Protein AF-0000000073244443 (afdb_homodimer)

Secondary structure (DSSP, 8-state):
---------PPPBTTEEEEEEEETTEEEEEEEEE--SSHHHHHHHHHHHHHHHHH--S-EEEEEE----SSGGGEESS---HHHHHHHHHHHHHTT-EE---EE-S-SEEEEETTEEEEE--EEEEE-HHHHHHSTT-EEEE-/------------BTTEEEEEEEETTEEEEEEEEE--SSHHHHHHHHHHHHHHHHH--S-EEEEEE----SSGGGEESS---HHHHHHHHHHHHHTT-EE---EE-S-SEEEEETTEEEEE--EEEEE-HHHHHHSTT-EEEE-

Nearest PDB structures (foldseek):
  1wdu-assembly2_B  TM=8.135E-01  e=1.595E-05  Bombyx mori
  7n8k-assembly2_B  TM=7.544E-01  e=3.351E-05  Homo sapiens
  2v0s-assembly1_A  TM=7.509E-01  e=2.143E-04  Homo sapiens
  8uw3-assembly1_A  TM=7.611E-01  e=3.106E-04  Homo sapiens
  1wdu-assembly1_A  TM=8.003E-01  e=1.070E-03  Bombyx mori

Solvent-accessible surface area (backbone atoms only — not comparable to full-atom values): 15094 Å² total; per-residue (Å²): 132,78,78,74,69,76,71,62,74,41,77,73,42,99,30,34,44,42,29,37,40,31,40,84,93,44,59,32,35,40,30,31,35,48,34,41,86,47,67,80,58,24,50,56,39,47,52,51,49,39,55,44,33,76,67,59,83,56,23,29,40,38,33,28,36,56,59,53,44,73,49,70,88,36,43,35,61,82,86,77,55,65,70,60,13,51,49,51,47,48,42,34,54,73,35,48,40,40,77,55,54,62,49,73,59,74,52,64,40,76,41,82,51,96,91,38,68,28,30,28,29,28,60,49,41,30,28,22,66,57,29,41,66,76,37,73,60,51,41,34,25,56,40,132,80,80,73,72,75,72,60,75,41,77,76,42,99,31,35,44,43,30,37,40,32,39,83,93,44,59,32,37,40,30,31,37,47,34,40,86,46,68,81,57,26,50,56,39,47,53,49,48,38,53,44,32,74,66,59,84,55,23,31,41,38,34,29,36,56,58,52,43,71,49,70,88,36,43,36,61,82,88,78,54,65,69,60,15,50,50,52,47,47,42,34,53,73,36,50,39,40,78,55,54,63,48,74,59,75,51,62,42,77,42,83,51,95,90,39,68,28,31,29,28,27,61,49,41,30,28,21,68,58,30,40,66,75,38,72,58,50,41,36,25,55,37

Radius of gyration: 18.57 Å; Cα contacts (8 Å, |Δi|>4): 599; chains: 2; bounding box: 50×58×42 Å

Foldseek 3Di:
DPPPPVPPPQDDDPFKDKDWDDDPPAIEIEMEGHADLDPVRNVVVLVSLLVVLVVGPHKYKYWYFSNAAQDCQQKDDDDDDPVRNVVVVVSCVSSQKDWLDADDDSFDDWDDDPNDIITGRGTTMIIHPNNCVVVVPDGHYDD/DPPPPPPPPQDDDPFKDKDWDDDPPAIEIEMEGHADLDPVRNVVVLVSLLVVLVVGPHKYKYWYFSNAAQDCQQKDDDDDDNVRNVSVVVSCVSSQKDWLDADDDSFDDWDDDPNDIITGRGTTMIIHPNNCVVVVPDGHYDD

Structure (mmCIF, N/CA/C/O backbone):
data_AF-0000000073244443-model_v1
#
loop_
_entity.id
_entity.type
_entity.pdbx_description
1 polymer 'Endonuclease/exonuclease/phosphatase domain-containing protein'
#
loop_
_atom_site.group_PDB
_atom_site.id
_atom_site.type_symbol
_atom_site.label_atom_id
_atom_site.label_alt_id
_atom_site.label_comp_id
_atom_site.label_asym_id
_atom_site.label_entity_id
_atom_site.label_seq_id
_atom_site.pdbx_PDB_ins_code
_atom_site.Cartn_x
_atom_site.Cartn_y
_atom_site.Cartn_z
_atom_site.occupancy
_atom_site.B_iso_or_equiv
_atom_site.auth_seq_id
_atom_site.auth_comp_id
_atom_site.auth_asym_id
_atom_site.auth_atom_id
_atom_site.pdbx_PDB_model_num
ATOM 1 N N . MET A 1 1 ? -8.945 31.016 -4.309 1 20.14 1 MET A N 1
ATOM 2 C CA . MET A 1 1 ? -8.211 30.203 -5.281 1 20.14 1 MET A CA 1
ATOM 3 C C . MET A 1 1 ? -8.391 28.719 -5 1 20.14 1 MET A C 1
ATOM 5 O O . MET A 1 1 ? -7.988 28.219 -3.945 1 20.14 1 MET A O 1
ATOM 9 N N . SER A 1 2 ? -9.492 28.141 -5.426 1 20.95 2 SER A N 1
ATOM 10 C CA . SER A 1 2 ? -10.047 26.797 -5.262 1 20.95 2 SER A CA 1
ATOM 11 C C . SER A 1 2 ? -9.086 25.734 -5.781 1 20.95 2 SER A C 1
ATOM 13 O O . SER A 1 2 ? -8.617 25.812 -6.922 1 20.95 2 SER A O 1
ATOM 15 N N . CYS A 1 3 ? -8.109 25.391 -5.008 1 25.41 3 CYS A N 1
ATOM 16 C CA . CYS A 1 3 ? -7.082 24.438 -5.438 1 25.41 3 CYS A CA 1
ATOM 17 C C . CYS A 1 3 ? -7.711 23.234 -6.109 1 25.41 3 CYS A C 1
ATOM 19 O O . CYS A 1 3 ? -8.414 22.453 -5.461 1 25.41 3 CYS A O 1
ATOM 21 N N . SER A 1 4 ? -8.125 23.438 -7.371 1 25.25 4 SER A N 1
ATOM 22 C CA . SER A 1 4 ? -8.711 22.422 -8.258 1 25.25 4 SER A CA 1
ATOM 23 C C . SER A 1 4 ? -7.824 21.188 -8.352 1 25.25 4 SER A C 1
ATOM 25 O O . SER A 1 4 ? -6.75 21.234 -8.961 1 25.25 4 SER A O 1
ATOM 27 N N . ALA A 1 5 ? -7.578 20.594 -7.277 1 29.73 5 ALA A N 1
ATOM 28 C CA . ALA A 1 5 ? -6.789 19.359 -7.309 1 29.73 5 ALA A CA 1
ATOM 29 C C . ALA A 1 5 ? -7.305 18.406 -8.383 1 29.73 5 ALA A C 1
ATOM 31 O O . ALA A 1 5 ? -8.492 18.062 -8.406 1 29.73 5 ALA A O 1
ATOM 32 N N . THR A 1 6 ? -6.891 18.703 -9.609 1 30.11 6 THR A N 1
ATOM 33 C CA . THR A 1 6 ? -7.203 17.812 -10.727 1 30.11 6 THR A CA 1
ATOM 34 C C . THR A 1 6 ? -6.969 16.359 -10.336 1 30.11 6 THR A C 1
ATOM 36 O O . THR A 1 6 ? -5.848 15.969 -10.008 1 30.11 6 THR A O 1
ATOM 39 N N . THR A 1 7 ? -7.945 15.898 -9.727 1 32.94 7 THR A N 1
ATOM 40 C CA . THR A 1 7 ? -8.008 14.484 -9.367 1 32.94 7 THR A CA 1
ATOM 41 C C . THR A 1 7 ? -7.816 13.609 -10.609 1 32.94 7 THR A C 1
ATOM 43 O O . THR A 1 7 ? -8.617 13.672 -11.547 1 32.94 7 THR A O 1
ATOM 46 N N . SER A 1 8 ? -6.664 13.586 -11.172 1 37.78 8 SER A N 1
ATOM 47 C CA . SER A 1 8 ? -6.57 12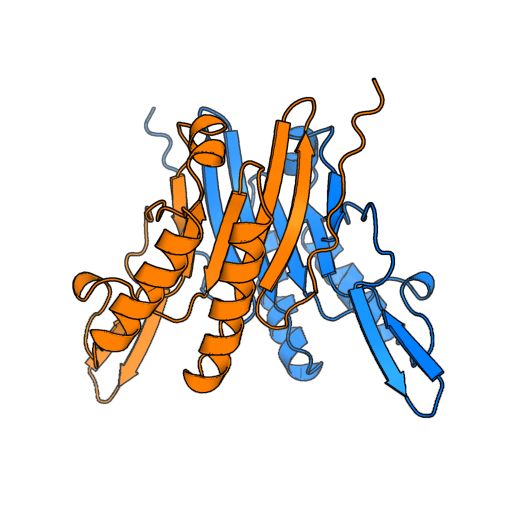.633 -12.273 1 37.78 8 SER A CA 1
ATOM 48 C C . SER A 1 8 ? -6.91 11.219 -11.812 1 37.78 8 SER A C 1
ATOM 50 O O . SER A 1 8 ? -6.609 10.844 -10.68 1 37.78 8 SER A O 1
ATOM 52 N N . GLU A 1 9 ? -8.031 10.797 -12.25 1 42.56 9 GLU A N 1
ATOM 53 C CA . GLU A 1 9 ? -8.508 9.438 -12.023 1 42.56 9 GLU A CA 1
ATOM 54 C C . GLU A 1 9 ? -7.406 8.414 -12.32 1 42.56 9 GLU A C 1
ATOM 56 O O . GLU A 1 9 ? -6.848 8.398 -13.414 1 42.56 9 GLU A O 1
ATOM 61 N N . PHE A 1 10 ? -6.664 8.102 -11.328 1 51.56 10 PHE A N 1
ATOM 62 C CA . PHE A 1 10 ? -5.773 6.992 -11.656 1 51.56 10 PHE A CA 1
ATOM 63 C C . PHE A 1 10 ? -6.535 5.672 -11.672 1 51.56 10 PHE A C 1
ATOM 65 O O . PHE A 1 10 ? -7.469 5.477 -10.891 1 51.56 10 PHE A O 1
ATOM 72 N N . ALA A 1 11 ? -6.535 5.012 -12.766 1 51.09 11 ALA A N 1
ATOM 73 C CA . ALA A 1 11 ? -7.168 3.711 -12.977 1 51.09 11 ALA A CA 1
ATOM 74 C C . ALA A 1 11 ? -6.766 2.723 -11.891 1 51.09 11 ALA A C 1
ATOM 76 O O . ALA A 1 11 ? -5.617 2.719 -11.438 1 51.09 11 ALA A O 1
ATOM 77 N N . SER A 1 12 ? -7.723 2.193 -11.211 1 60.56 12 SER A N 1
ATOM 78 C CA . SER A 1 12 ? -7.543 1.049 -10.328 1 60.56 12 SER A CA 1
ATOM 79 C C . SER A 1 12 ? -6.816 -0.091 -11.031 1 60.56 12 SER A C 1
ATOM 81 O O . SER A 1 12 ? -7 -0.301 -12.234 1 60.56 12 SER A O 1
ATOM 83 N N . HIS A 1 13 ? -5.734 -0.473 -10.625 1 82.5 13 HIS A N 1
ATOM 84 C CA . HIS A 1 13 ? -5.035 -1.657 -11.109 1 82.5 13 HIS A CA 1
ATOM 85 C C . HIS A 1 13 ? -4.918 -2.713 -10.016 1 82.5 13 HIS A C 1
ATOM 87 O O . HIS A 1 13 ? -4.707 -2.381 -8.844 1 82.5 13 HIS A O 1
ATOM 93 N N . PRO A 1 14 ? -5.059 -3.975 -10.469 1 83.25 14 PRO A N 1
ATOM 94 C CA . PRO A 1 14 ? -5.047 -5.031 -9.453 1 83.25 14 PRO A CA 1
ATOM 95 C C . PRO A 1 14 ? -3.734 -5.078 -8.664 1 83.25 14 PRO A C 1
ATOM 97 O O . PRO A 1 14 ? -3.678 -5.672 -7.586 1 83.25 14 PRO A O 1
ATOM 100 N N . GLN A 1 15 ? -2.727 -4.461 -9.172 1 90.88 15 GLN A N 1
ATOM 101 C CA . GLN A 1 15 ? -1.431 -4.598 -8.508 1 90.88 15 GLN A CA 1
ATOM 102 C C . GLN A 1 15 ? -1.006 -3.287 -7.855 1 90.88 15 GLN A C 1
ATOM 104 O O . GLN A 1 15 ? 0.114 -3.172 -7.355 1 90.88 15 GLN A O 1
ATOM 109 N N . ALA A 1 16 ? -1.872 -2.283 -7.938 1 91.25 16 ALA A N 1
ATOM 110 C CA . ALA A 1 16 ? -1.51 -1.011 -7.32 1 91.25 16 ALA A CA 1
ATOM 111 C C . ALA A 1 16 ? -2.746 -0.153 -7.066 1 91.25 16 ALA A C 1
ATOM 113 O O . ALA A 1 16 ? -3.705 -0.188 -7.844 1 91.25 16 ALA A O 1
ATOM 114 N N . ILE A 1 17 ? -2.688 0.592 -6.027 1 87.06 17 ILE A N 1
ATOM 115 C CA . ILE A 1 17 ? -3.717 1.58 -5.723 1 87.06 17 ILE A CA 1
ATOM 116 C C . ILE A 1 17 ? -3.061 2.891 -5.297 1 87.06 17 ILE A C 1
ATOM 118 O O . ILE A 1 17 ? -2.051 2.887 -4.59 1 87.06 17 ILE A O 1
ATOM 122 N N . SER A 1 18 ? -3.684 3.969 -5.707 1 89.12 18 SER A N 1
ATOM 123 C CA . SER A 1 18 ? -3.096 5.273 -5.414 1 89.12 18 SER A CA 1
ATOM 124 C C . SER A 1 18 ? -4.09 6.176 -4.691 1 89.12 18 SER A C 1
ATOM 126 O O . SER A 1 18 ? -5.289 6.137 -4.973 1 89.12 18 SER A O 1
ATOM 128 N N . PHE A 1 19 ? -3.51 6.941 -3.766 1 84.81 19 PHE A N 1
ATOM 129 C CA . PHE A 1 19 ? -4.254 7.949 -3.02 1 84.81 19 PHE A CA 1
ATOM 130 C C . PHE A 1 19 ? -3.492 9.273 -2.99 1 84.81 19 PHE A C 1
ATOM 132 O O . PHE A 1 19 ? -2.26 9.281 -2.932 1 84.81 19 PHE A O 1
ATOM 139 N N . THR A 1 20 ? -4.297 10.328 -3.025 1 85.94 20 THR A N 1
ATOM 140 C CA . THR A 1 20 ? -3.707 11.625 -2.746 1 85.94 20 THR A CA 1
ATOM 141 C C . THR A 1 20 ? -3.902 12.008 -1.28 1 85.94 20 THR A C 1
ATOM 143 O O . THR A 1 20 ? -5.008 11.891 -0.745 1 85.94 20 THR A O 1
ATOM 146 N N . VAL A 1 21 ? -2.783 12.359 -0.645 1 82.38 21 VAL A N 1
ATOM 147 C CA . VAL A 1 21 ? -2.82 12.859 0.725 1 82.38 21 VAL A CA 1
ATOM 148 C C . VAL A 1 21 ? -2.625 14.367 0.729 1 82.38 21 VAL A C 1
ATOM 150 O O . VAL A 1 21 ? -1.687 14.883 0.116 1 82.38 21 VAL A O 1
ATOM 153 N N . VAL A 1 22 ? -3.535 14.992 1.361 1 81.81 22 VAL A N 1
ATOM 154 C CA . VAL A 1 22 ? -3.461 16.453 1.442 1 81.81 22 VAL A CA 1
ATOM 155 C C . VAL A 1 22 ? -3.352 16.875 2.904 1 81.81 22 VAL A C 1
ATOM 157 O O . VAL A 1 22 ? -4.141 16.453 3.746 1 81.81 22 VAL A O 1
ATOM 160 N N . GLU A 1 23 ? -2.283 17.609 3.203 1 76.31 23 GLU A N 1
ATOM 161 C CA . GLU A 1 23 ? -2.064 18.203 4.523 1 76.31 23 GLU A CA 1
ATOM 162 C C . GLU A 1 23 ? -1.677 19.672 4.418 1 76.31 23 GLU A C 1
ATOM 164 O O . GLU A 1 23 ? -0.516 20 4.156 1 76.31 23 GLU A O 1
ATOM 169 N N . GLY A 1 24 ? -2.635 20.547 4.824 1 79.38 24 GLY A N 1
ATOM 170 C CA . GLY A 1 24 ? -2.348 21.969 4.648 1 79.38 24 GLY A CA 1
ATOM 171 C C . GLY A 1 24 ? -1.939 22.312 3.232 1 79.38 24 GLY A C 1
ATOM 172 O O . GLY A 1 24 ? -2.691 22.078 2.285 1 79.38 24 GLY A O 1
ATOM 173 N N . ASN A 1 25 ? -0.668 22.766 3.135 1 82.75 25 ASN A N 1
ATOM 174 C CA . ASN A 1 25 ? -0.184 23.172 1.816 1 82.75 25 ASN A CA 1
ATOM 175 C C . ASN A 1 25 ? 0.641 22.062 1.164 1 82.75 25 ASN A C 1
ATOM 177 O O . ASN A 1 25 ? 1.185 22.25 0.075 1 82.75 25 ASN A O 1
ATOM 181 N N . LYS A 1 26 ? 0.711 20.922 1.854 1 82.06 26 LYS A N 1
ATOM 182 C CA . LYS A 1 26 ? 1.434 19.766 1.308 1 82.06 26 LYS A CA 1
ATOM 183 C C . LYS A 1 26 ? 0.469 18.734 0.747 1 82.06 26 LYS A C 1
ATOM 185 O O . LYS A 1 26 ? -0.583 18.469 1.334 1 82.06 26 LYS A O 1
ATOM 190 N N . SER A 1 27 ? 0.771 18.328 -0.48 1 87.88 27 SER A N 1
ATOM 191 C CA . SER A 1 27 ? 0.021 17.25 -1.11 1 87.88 27 SER A CA 1
ATOM 192 C C . SER A 1 27 ? 0.951 16.266 -1.823 1 87.88 27 SER A C 1
ATOM 194 O O . SER A 1 27 ? 1.935 16.688 -2.441 1 87.88 27 SER A O 1
ATOM 196 N N . TRP A 1 28 ? 0.62 15.016 -1.615 1 89.25 28 TRP A N 1
ATOM 197 C CA . TRP A 1 28 ? 1.409 14.008 -2.309 1 89.25 28 TRP A CA 1
ATOM 198 C C . TRP A 1 28 ? 0.554 12.789 -2.654 1 89.25 28 TRP A C 1
ATOM 200 O O . TRP A 1 28 ? -0.547 12.625 -2.123 1 89.25 28 T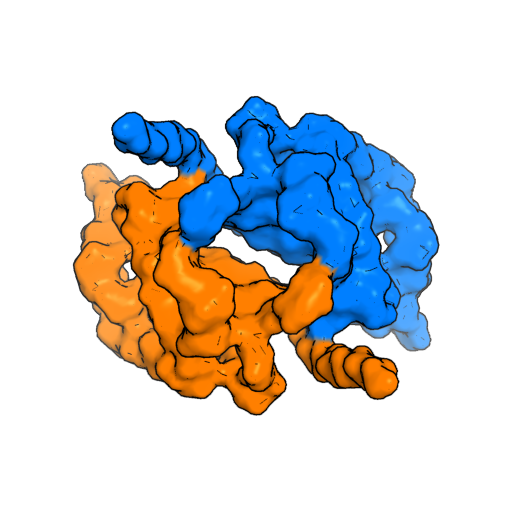RP A O 1
ATOM 210 N N . VAL A 1 29 ? 1.062 12.039 -3.584 1 90.62 29 VAL A N 1
ATOM 211 C CA . VAL A 1 29 ? 0.425 10.789 -3.979 1 90.62 29 VAL A CA 1
ATOM 212 C C . VAL A 1 29 ? 1.121 9.617 -3.291 1 90.62 29 VAL A C 1
ATOM 214 O O . VAL A 1 29 ? 2.352 9.57 -3.217 1 90.62 29 VAL A O 1
ATOM 217 N N . CYS A 1 30 ? 0.342 8.758 -2.723 1 90.38 30 CYS A N 1
ATOM 218 C CA . CYS A 1 30 ? 0.82 7.484 -2.189 1 90.38 30 CYS A CA 1
ATOM 219 C C . CYS A 1 30 ? 0.266 6.312 -2.99 1 90.38 30 CYS A C 1
ATOM 221 O O . CYS A 1 30 ? -0.946 6.211 -3.189 1 90.38 30 CYS A O 1
ATOM 223 N N . THR A 1 31 ? 1.154 5.527 -3.484 1 91.81 31 THR A N 1
ATOM 224 C CA . THR A 1 31 ? 0.744 4.328 -4.203 1 91.81 31 THR A CA 1
ATOM 225 C C . THR A 1 31 ? 1.188 3.072 -3.455 1 91.81 31 THR A C 1
ATOM 227 O O . THR A 1 31 ? 2.361 2.939 -3.096 1 91.81 31 THR A O 1
ATOM 230 N N . ALA A 1 32 ? 0.259 2.25 -3.133 1 90.5 32 ALA A N 1
ATOM 231 C CA . ALA A 1 32 ? 0.555 0.921 -2.602 1 90.5 32 ALA A CA 1
ATOM 232 C C . ALA A 1 32 ? 0.651 -0.109 -3.723 1 90.5 32 ALA A C 1
ATOM 234 O O . ALA A 1 32 ? -0.27 -0.242 -4.531 1 90.5 32 ALA A O 1
ATOM 235 N N . VAL A 1 33 ? 1.778 -0.829 -3.719 1 92.56 33 VAL A N 1
ATOM 236 C CA . VAL A 1 33 ? 2.01 -1.813 -4.77 1 92.56 33 VAL A CA 1
ATOM 237 C C . VAL A 1 33 ? 1.999 -3.219 -4.176 1 92.56 33 VAL A C 1
ATOM 239 O O . VAL A 1 33 ? 2.537 -3.443 -3.088 1 92.56 33 VAL A O 1
ATOM 242 N N . TYR A 1 34 ? 1.423 -4.098 -4.887 1 90.94 34 TYR A N 1
ATOM 243 C CA . TYR A 1 34 ? 1.478 -5.535 -4.648 1 90.94 34 TYR A CA 1
ATOM 244 C C . TYR A 1 34 ? 1.653 -6.297 -5.953 1 90.94 34 TYR A C 1
ATOM 246 O O . TYR A 1 34 ? 0.69 -6.852 -6.492 1 90.94 34 TYR A O 1
ATOM 254 N N . ALA A 1 35 ? 2.869 -6.297 -6.34 1 94.06 35 ALA A N 1
ATOM 255 C CA . ALA A 1 35 ? 3.16 -6.875 -7.652 1 94.06 35 ALA A CA 1
ATOM 256 C C . ALA A 1 35 ? 2.961 -8.391 -7.641 1 94.06 35 ALA A C 1
ATOM 258 O O . ALA A 1 35 ? 3.25 -9.047 -6.641 1 94.06 35 ALA A O 1
ATOM 259 N N . SER A 1 36 ? 2.555 -8.906 -8.805 1 92.94 36 SER A N 1
ATOM 260 C CA . SER A 1 36 ? 2.299 -10.336 -8.938 1 92.94 36 SER A CA 1
ATOM 261 C C . SER A 1 36 ? 3.586 -11.141 -8.789 1 92.94 36 SER A C 1
ATOM 263 O O . SER A 1 36 ? 4.633 -10.75 -9.305 1 92.94 36 SER A O 1
ATOM 265 N N . PRO A 1 37 ? 3.449 -12.289 -8.078 1 90.19 37 PRO A N 1
ATOM 266 C CA . PRO A 1 37 ? 4.609 -13.188 -8.078 1 90.19 37 PRO A CA 1
ATOM 267 C C . PRO A 1 37 ? 4.867 -13.812 -9.453 1 90.19 37 PRO A C 1
ATOM 269 O O . PRO A 1 37 ? 5.949 -14.359 -9.688 1 90.19 37 PRO A O 1
ATOM 272 N N . ARG A 1 38 ? 3.842 -13.766 -10.273 1 93.88 38 ARG A N 1
ATOM 273 C CA . ARG A 1 38 ? 3.996 -14.258 -11.641 1 93.88 38 ARG A CA 1
ATOM 274 C C . ARG A 1 38 ? 4.59 -13.18 -12.539 1 93.88 38 ARG A C 1
ATOM 276 O O . ARG A 1 38 ? 4 -12.109 -12.711 1 93.88 38 ARG A O 1
ATOM 283 N N . VAL A 1 39 ? 5.691 -13.523 -13.164 1 93 39 VAL A N 1
ATOM 284 C CA . VAL A 1 39 ? 6.469 -12.555 -13.93 1 93 39 VAL A CA 1
ATOM 285 C C . VAL A 1 39 ? 5.621 -12 -15.07 1 93 39 VAL A C 1
ATOM 287 O O . VAL A 1 39 ? 5.656 -10.797 -15.344 1 93 39 VAL A O 1
ATOM 290 N N . ASP A 1 40 ? 4.844 -12.836 -15.734 1 93.12 40 ASP A N 1
ATOM 291 C CA . ASP A 1 40 ? 4.039 -12.406 -16.875 1 93.12 40 ASP A CA 1
ATOM 292 C C . ASP A 1 40 ? 2.967 -11.406 -16.438 1 93.12 40 ASP A C 1
ATOM 294 O O . ASP A 1 40 ? 2.691 -10.438 -17.156 1 93.12 40 ASP A O 1
ATOM 298 N N . LEU A 1 41 ? 2.41 -11.555 -15.281 1 93.62 41 LEU A N 1
ATOM 299 C CA . LEU A 1 41 ? 1.394 -10.648 -14.758 1 93.62 41 LEU A CA 1
ATOM 300 C C . LEU A 1 41 ? 2.033 -9.391 -14.18 1 93.62 41 LEU A C 1
ATOM 302 O O . LEU A 1 41 ? 1.462 -8.305 -14.266 1 93.62 41 LEU A O 1
ATOM 306 N N . ARG A 1 42 ? 3.203 -9.609 -13.641 1 95.5 42 ARG A N 1
ATOM 307 C CA . ARG A 1 42 ? 3.902 -8.492 -13.016 1 95.5 42 ARG A CA 1
ATOM 308 C C . ARG A 1 42 ? 4.195 -7.391 -14.031 1 95.5 42 ARG A C 1
ATOM 310 O O . ARG A 1 42 ? 4.172 -6.207 -13.695 1 95.5 42 ARG A O 1
ATOM 317 N N . GLN A 1 43 ? 4.391 -7.754 -15.242 1 95.56 43 GLN A N 1
ATOM 318 C CA . GLN A 1 43 ? 4.672 -6.801 -16.312 1 95.56 43 GLN A CA 1
ATOM 319 C C . GLN A 1 43 ? 3.5 -5.852 -16.516 1 95.56 43 GLN A C 1
ATOM 321 O O . GLN A 1 43 ? 3.695 -4.68 -16.844 1 95.56 43 GLN A O 1
ATOM 326 N N . GLN A 1 44 ? 2.357 -6.332 -16.281 1 94.5 44 GLN A N 1
ATOM 327 C CA . GLN A 1 44 ? 1.19 -5.461 -16.359 1 94.5 44 GLN A CA 1
ATOM 328 C C . GLN A 1 44 ? 1.22 -4.402 -15.25 1 94.5 44 GLN A C 1
ATOM 330 O O . GLN A 1 44 ? 0.812 -3.26 -15.477 1 94.5 44 GLN A O 1
ATOM 335 N N . GLY A 1 45 ? 1.697 -4.824 -14.133 1 94.88 45 GLY A N 1
ATOM 336 C CA . GLY A 1 45 ? 1.878 -3.867 -13.055 1 94.88 45 GLY A CA 1
ATOM 337 C C . GLY A 1 45 ? 2.912 -2.803 -13.367 1 94.88 45 GLY A C 1
ATOM 338 O O . GLY A 1 45 ? 2.711 -1.624 -13.07 1 94.88 45 GLY A O 1
ATOM 339 N N . TRP A 1 46 ? 3.975 -3.24 -13.969 1 96.69 46 TRP A N 1
ATOM 340 C CA . TRP A 1 46 ? 5.02 -2.307 -14.375 1 96.69 46 TRP A CA 1
ATOM 341 C C . TRP A 1 46 ? 4.48 -1.292 -15.383 1 96.69 46 TRP A C 1
ATOM 343 O O . TRP A 1 46 ? 4.711 -0.088 -15.242 1 96.69 46 TRP A O 1
ATOM 353 N N . ALA A 1 47 ? 3.744 -1.793 -16.312 1 95.94 47 ALA A N 1
ATOM 354 C CA . ALA A 1 47 ? 3.16 -0.904 -17.312 1 95.94 47 ALA A CA 1
ATOM 355 C C . ALA A 1 47 ? 2.242 0.126 -16.656 1 95.94 47 ALA A C 1
ATOM 357 O O . ALA A 1 47 ? 2.258 1.303 -17.031 1 95.94 47 ALA A O 1
ATOM 358 N N . HIS A 1 48 ? 1.48 -0.313 -15.719 1 93.69 48 HIS A N 1
ATOM 359 C CA . HIS A 1 48 ? 0.588 0.585 -15 1 93.69 48 HIS A CA 1
ATOM 360 C C . HIS A 1 48 ? 1.375 1.64 -14.227 1 93.69 48 HIS A C 1
ATOM 362 O O . HIS A 1 48 ? 1.019 2.82 -14.242 1 93.69 48 HIS A O 1
ATOM 368 N N . LEU A 1 49 ? 2.383 1.222 -13.562 1 95.06 49 LEU A N 1
ATOM 369 C CA . LEU A 1 49 ? 3.219 2.154 -12.812 1 95.06 49 LEU A CA 1
ATOM 370 C C . LEU A 1 49 ? 3.83 3.201 -13.742 1 95.06 49 LEU A C 1
ATOM 372 O O . LEU A 1 49 ? 3.869 4.387 -13.406 1 95.06 49 LEU A O 1
ATOM 376 N N . GLN A 1 50 ? 4.281 2.768 -14.859 1 96.38 50 GLN A N 1
ATOM 377 C CA . GLN A 1 50 ? 4.855 3.695 -15.836 1 96.38 50 GLN A CA 1
ATOM 378 C C . GLN A 1 50 ? 3.811 4.695 -16.312 1 96.38 50 GLN A C 1
ATOM 380 O O . GLN A 1 50 ? 4.109 5.883 -16.484 1 96.38 50 GLN A O 1
ATOM 385 N N . GLU A 1 51 ? 2.676 4.199 -16.547 1 93.81 51 GLU A N 1
ATOM 386 C CA . GLU A 1 51 ? 1.59 5.102 -16.922 1 93.81 51 GLU A CA 1
ATOM 387 C C . GLU A 1 51 ? 1.33 6.141 -15.844 1 93.81 51 GLU A C 1
ATOM 389 O O . GLU A 1 51 ? 1.179 7.328 -16.141 1 93.81 51 GLU A O 1
ATOM 394 N N . LEU A 1 52 ? 1.29 5.699 -14.617 1 91.81 52 LEU A N 1
ATOM 395 C CA . LEU A 1 52 ? 1.117 6.605 -13.492 1 91.81 52 LEU A CA 1
ATOM 396 C C . LEU A 1 52 ? 2.246 7.629 -13.438 1 91.81 52 LEU A C 1
ATOM 398 O O . LEU A 1 52 ? 2.004 8.812 -13.211 1 91.81 52 LEU A O 1
ATOM 402 N N . GLY A 1 53 ? 3.424 7.098 -13.562 1 93.75 53 GLY A N 1
ATOM 403 C CA . GLY A 1 53 ? 4.586 7.973 -13.547 1 93.75 53 GLY A CA 1
ATOM 404 C C . GLY A 1 53 ? 4.5 9.102 -14.555 1 93.75 53 GLY A C 1
ATOM 405 O O . GLY A 1 53 ? 5.023 10.188 -14.32 1 93.75 53 GLY A O 1
ATOM 406 N N . GLY A 1 54 ? 3.906 8.844 -15.68 1 92.31 54 GLY A N 1
ATOM 407 C CA . GLY A 1 54 ? 3.713 9.875 -16.688 1 92.31 54 GLY A CA 1
ATOM 408 C C . GLY A 1 54 ? 2.646 10.883 -16.312 1 92.31 54 GLY A C 1
ATOM 409 O O . GLY A 1 54 ? 2.611 11.992 -16.859 1 92.31 54 GLY A O 1
ATOM 410 N N . ARG A 1 55 ? 1.826 10.586 -15.328 1 89.56 55 ARG A N 1
ATOM 411 C CA . ARG A 1 55 ? 0.681 11.422 -14.984 1 89.56 55 ARG A CA 1
ATOM 412 C C . ARG A 1 55 ? 0.907 12.133 -13.656 1 89.56 55 ARG A C 1
ATOM 414 O O . ARG A 1 55 ? 0.4 13.234 -13.438 1 89.56 55 ARG A O 1
ATOM 421 N N . VAL A 1 56 ? 1.611 11.477 -12.766 1 90.56 56 VAL A N 1
ATOM 422 C CA . VAL A 1 56 ? 1.828 12.023 -11.43 1 90.56 56 VAL A CA 1
ATOM 423 C C . VAL A 1 56 ? 2.891 13.125 -11.484 1 90.56 56 VAL A C 1
ATOM 425 O O . VAL A 1 56 ? 4.051 12.852 -11.805 1 90.56 56 VAL A O 1
ATOM 428 N N . THR A 1 57 ? 2.467 14.297 -11.195 1 89.94 57 THR A N 1
ATOM 429 C CA . THR A 1 57 ? 3.375 15.438 -11.18 1 89.94 57 THR A CA 1
ATOM 430 C C . THR A 1 57 ? 3.625 15.914 -9.75 1 89.94 57 THR A C 1
ATOM 432 O O . THR A 1 57 ? 4.445 16.812 -9.523 1 89.94 57 THR A O 1
ATOM 435 N N . MET A 1 58 ? 3.027 15.367 -8.82 1 92.44 58 MET A N 1
ATOM 436 C CA . MET A 1 58 ? 3.113 15.688 -7.398 1 92.44 58 MET A CA 1
ATOM 437 C C . MET A 1 58 ? 4.172 14.844 -6.707 1 92.44 58 MET A C 1
ATOM 439 O O . MET A 1 58 ? 4.652 13.859 -7.273 1 92.44 58 MET A O 1
ATOM 443 N N . PRO A 1 59 ? 4.641 15.328 -5.512 1 94.12 59 PRO A N 1
ATOM 444 C CA . PRO A 1 59 ? 5.414 14.383 -4.695 1 94.12 59 PRO A CA 1
ATOM 445 C C . PRO A 1 59 ? 4.766 13.008 -4.617 1 94.12 59 PRO A C 1
ATOM 447 O O . PRO A 1 59 ? 3.555 12.898 -4.414 1 94.12 59 PRO A O 1
ATOM 450 N N . TRP A 1 60 ? 5.551 11.969 -4.867 1 94.19 60 TRP A N 1
ATOM 451 C CA . TRP A 1 60 ? 5.008 10.633 -5.066 1 94.19 60 TRP A CA 1
ATOM 452 C C . TRP A 1 60 ? 5.801 9.602 -4.273 1 94.19 60 TRP A C 1
ATOM 454 O O . TRP A 1 60 ? 7.02 9.484 -4.438 1 94.19 60 TRP A O 1
ATOM 464 N N . LEU A 1 61 ? 5.098 8.977 -3.371 1 93.12 61 LEU A N 1
ATOM 465 C CA . LEU A 1 61 ? 5.629 7.844 -2.621 1 93.12 61 LEU A CA 1
ATOM 466 C C . LEU A 1 61 ? 4.977 6.543 -3.068 1 93.12 61 LEU A C 1
ATOM 468 O O . LEU A 1 61 ? 3.75 6.449 -3.133 1 93.12 61 LEU A O 1
ATOM 472 N N . VAL A 1 62 ? 5.781 5.559 -3.436 1 93.94 62 VAL A N 1
ATOM 473 C CA . VAL A 1 62 ? 5.305 4.223 -3.789 1 93.94 62 VAL A CA 1
ATOM 474 C C . VAL A 1 62 ? 5.898 3.193 -2.832 1 93.94 62 VAL A C 1
ATOM 476 O O . VAL A 1 62 ? 7.113 3.174 -2.605 1 93.94 62 VAL A O 1
ATOM 479 N N . LEU A 1 63 ? 5.062 2.453 -2.246 1 91.5 63 LEU A N 1
ATOM 480 C CA . LEU A 1 63 ? 5.57 1.444 -1.32 1 91.5 63 LEU A CA 1
ATOM 481 C C . LEU A 1 63 ? 4.789 0.141 -1.457 1 91.5 63 LEU A C 1
ATOM 483 O O . LEU A 1 63 ? 3.623 0.149 -1.854 1 91.5 63 LEU A O 1
ATOM 487 N N . GLY A 1 64 ? 5.496 -0.944 -1.137 1 91.19 64 GLY A N 1
ATOM 488 C CA . GLY A 1 64 ? 4.816 -2.229 -1.147 1 91.19 64 GLY A CA 1
ATOM 489 C C . GLY A 1 64 ? 5.711 -3.375 -1.578 1 91.19 64 GLY A C 1
ATOM 490 O O . GLY A 1 64 ? 6.934 -3.297 -1.449 1 91.19 64 GLY A O 1
ATOM 491 N N . ASP A 1 65 ? 5.09 -4.492 -1.949 1 90.62 65 ASP A N 1
ATOM 492 C CA . ASP A 1 65 ? 5.762 -5.691 -2.445 1 90.62 65 ASP A CA 1
ATOM 493 C C . ASP A 1 65 ? 5.91 -5.645 -3.965 1 90.62 65 ASP A C 1
ATOM 495 O O . ASP A 1 65 ? 4.938 -5.84 -4.695 1 90.62 65 ASP A O 1
ATOM 499 N N . PHE A 1 66 ? 7.129 -5.375 -4.398 1 94.5 66 PHE A N 1
ATOM 500 C CA . PHE A 1 66 ? 7.367 -5.277 -5.832 1 94.5 66 PHE A CA 1
ATOM 501 C C . PHE A 1 66 ? 7.652 -6.652 -6.43 1 94.5 66 PHE A C 1
ATOM 503 O O . PHE A 1 66 ? 7.609 -6.824 -7.648 1 94.5 66 PHE A O 1
ATOM 510 N N . ASN A 1 67 ? 7.98 -7.605 -5.672 1 94.19 67 ASN A N 1
ATOM 511 C CA . ASN A 1 67 ? 8.25 -8.984 -6.055 1 94.19 67 ASN A CA 1
ATOM 512 C C . ASN A 1 67 ? 9.391 -9.078 -7.066 1 94.19 67 ASN A C 1
ATOM 514 O O . ASN A 1 67 ? 9.344 -9.906 -7.98 1 94.19 67 ASN A O 1
ATOM 518 N N . GLU A 1 68 ? 10.273 -8.172 -6.977 1 95.94 68 GLU A N 1
ATOM 519 C CA . GLU A 1 68 ? 11.453 -8.141 -7.832 1 95.94 68 GLU A CA 1
ATOM 520 C C . GLU A 1 68 ? 12.633 -7.477 -7.125 1 95.94 68 GLU A C 1
ATOM 522 O O . GLU A 1 68 ? 12.445 -6.512 -6.379 1 95.94 68 GLU A O 1
ATOM 527 N N . VAL A 1 69 ? 13.812 -7.969 -7.344 1 95.31 69 VAL A N 1
ATOM 528 C CA . VAL A 1 69 ? 15.023 -7.359 -6.805 1 95.31 69 VAL A CA 1
ATOM 529 C C . VAL A 1 69 ? 15.648 -6.438 -7.848 1 95.31 69 VAL A C 1
ATOM 531 O O . VAL A 1 69 ? 15.391 -6.578 -9.047 1 95.31 69 VAL A O 1
ATOM 534 N N . MET A 1 70 ? 16.438 -5.52 -7.371 1 94.25 70 MET A N 1
ATOM 535 C CA . MET A 1 70 ? 17.109 -4.574 -8.258 1 94.25 70 MET A CA 1
ATOM 536 C C . MET A 1 70 ? 18.562 -4.961 -8.453 1 94.25 70 MET A C 1
ATOM 538 O O . MET A 1 70 ? 19.156 -4.68 -9.5 1 94.25 70 MET A O 1
ATOM 542 N N . LEU A 1 71 ? 19.156 -5.516 -7.441 1 93.94 71 LEU A N 1
ATOM 543 C CA . LEU A 1 71 ? 20.578 -5.852 -7.434 1 93.94 71 LEU A CA 1
ATOM 544 C C . LEU A 1 71 ? 20.781 -7.277 -6.934 1 93.94 71 LEU A C 1
ATOM 546 O O . LEU A 1 71 ? 19.969 -7.809 -6.188 1 93.94 71 LEU A O 1
ATOM 550 N N . SER A 1 72 ? 21.875 -7.859 -7.352 1 94 72 SER A N 1
ATOM 551 C CA . SER A 1 72 ? 22.203 -9.211 -6.906 1 94 72 SER A CA 1
ATOM 552 C C . SER A 1 72 ? 22.406 -9.258 -5.398 1 94 72 SER A C 1
ATOM 554 O O . SER A 1 72 ? 22.172 -10.281 -4.762 1 94 72 SER A O 1
ATOM 556 N N . THR A 1 73 ? 22.891 -8.133 -4.777 1 92.25 73 THR A N 1
ATOM 557 C CA . THR A 1 73 ? 23.141 -8.062 -3.342 1 92.25 73 THR A CA 1
ATOM 558 C C . THR A 1 73 ? 21.844 -8.164 -2.553 1 92.25 73 THR A C 1
ATOM 560 O O . THR A 1 73 ? 21.859 -8.375 -1.339 1 92.25 73 THR A O 1
ATOM 563 N N . GLU A 1 74 ? 20.703 -8.062 -3.268 1 92.44 74 GLU A N 1
ATOM 564 C CA . GLU A 1 74 ? 19.406 -8.172 -2.625 1 92.44 74 GLU A CA 1
ATOM 565 C C . GLU A 1 74 ? 18.906 -9.617 -2.627 1 92.44 74 GLU A C 1
ATOM 567 O O . GLU A 1 74 ? 17.75 -9.883 -2.291 1 92.44 74 GLU A O 1
ATOM 572 N N . CYS A 1 75 ? 19.766 -10.469 -3.074 1 91.75 75 CYS A N 1
ATOM 573 C CA . CYS A 1 75 ? 19.469 -11.891 -3.139 1 91.75 75 CYS A CA 1
ATOM 574 C C . CYS A 1 75 ? 20.484 -12.695 -2.35 1 91.75 75 CYS A C 1
ATOM 576 O O . CYS A 1 75 ? 21.688 -12.406 -2.398 1 91.75 75 CYS A O 1
ATOM 578 N N . ARG A 1 76 ? 19.891 -13.477 -1.493 1 89.25 76 ARG A N 1
ATOM 579 C CA . ARG A 1 76 ? 20.719 -14.516 -0.902 1 89.25 76 ARG A CA 1
ATOM 580 C C . ARG A 1 76 ? 20.266 -15.898 -1.327 1 89.25 76 ARG A C 1
ATOM 582 O O . ARG A 1 76 ? 19.141 -16.312 -1.012 1 89.25 76 ARG A O 1
ATOM 589 N N . GLY A 1 77 ? 21.094 -16.484 -1.967 1 83.31 77 GLY A N 1
ATOM 590 C CA . GLY A 1 77 ? 20.688 -17.781 -2.5 1 83.31 77 GLY A CA 1
ATOM 591 C C . GLY A 1 77 ? 19.656 -17.672 -3.613 1 83.31 77 GLY A C 1
ATOM 592 O O . GLY A 1 77 ? 19.141 -16.578 -3.879 1 83.31 77 GLY A O 1
ATOM 593 N N . GLY A 1 78 ? 19.516 -18.609 -4.48 1 80.81 78 GLY A N 1
ATOM 594 C CA . GLY A 1 78 ? 18.531 -18.656 -5.555 1 80.81 78 GLY A CA 1
ATOM 595 C C . GLY A 1 78 ? 19.016 -18.016 -6.84 1 80.81 78 GLY A C 1
ATOM 596 O O . GLY A 1 78 ? 20.203 -17.672 -6.957 1 80.81 78 GLY A O 1
ATOM 597 N N . ARG A 1 79 ? 18.062 -17.859 -7.668 1 85.56 79 ARG A N 1
ATOM 598 C CA . ARG A 1 79 ? 18.422 -17.344 -8.984 1 85.56 79 ARG A CA 1
ATOM 599 C C . ARG A 1 79 ? 18.234 -15.828 -9.047 1 85.56 79 ARG A C 1
ATOM 601 O O . ARG A 1 79 ? 17.281 -15.289 -8.492 1 85.56 79 ARG A O 1
ATOM 608 N N . PHE A 1 80 ? 19.219 -15.125 -9.539 1 93.06 80 PHE A N 1
ATOM 609 C CA . PHE A 1 80 ? 19.156 -13.711 -9.883 1 93.06 80 PHE A CA 1
ATOM 610 C C . PHE A 1 80 ? 19.062 -13.523 -11.391 1 93.06 80 PHE A C 1
ATOM 612 O O . PHE A 1 80 ? 19.906 -14.047 -12.133 1 93.06 80 PHE A O 1
ATOM 619 N N . SER A 1 81 ? 18.078 -12.852 -11.82 1 95.75 81 SER A N 1
ATOM 620 C CA . SER A 1 81 ? 17.906 -12.547 -13.242 1 95.75 81 SER A CA 1
ATOM 621 C C . SER A 1 81 ? 18.266 -11.094 -13.539 1 95.75 81 SER A C 1
ATOM 623 O O . SER A 1 81 ? 17.516 -10.18 -13.18 1 95.75 81 SER A O 1
ATOM 625 N N . MET A 1 82 ? 19.312 -10.945 -14.242 1 95.75 82 MET A N 1
ATOM 626 C CA . MET A 1 82 ? 19.734 -9.602 -14.625 1 95.75 82 MET A CA 1
ATOM 627 C C . MET A 1 82 ? 18.703 -8.938 -15.508 1 95.75 82 MET A C 1
ATOM 629 O O . MET A 1 82 ? 18.453 -7.734 -15.391 1 95.75 82 MET A O 1
ATOM 633 N N . ALA A 1 83 ? 18.141 -9.711 -16.359 1 96.5 83 ALA A N 1
ATOM 634 C CA . ALA A 1 83 ? 17.141 -9.18 -17.281 1 96.5 83 ALA A CA 1
ATOM 635 C C . ALA A 1 83 ? 15.938 -8.617 -16.516 1 96.5 83 ALA A C 1
ATOM 637 O O . ALA A 1 83 ? 15.477 -7.508 -16.812 1 96.5 83 ALA A O 1
ATOM 638 N N . ARG A 1 84 ? 15.484 -9.305 -15.562 1 96.25 84 ARG A N 1
ATOM 639 C CA . ARG A 1 84 ? 14.336 -8.867 -14.789 1 96.25 84 ARG A CA 1
ATOM 640 C C . ARG A 1 84 ? 14.688 -7.668 -13.914 1 96.25 84 ARG A C 1
ATOM 642 O O . ARG A 1 84 ? 13.914 -6.707 -13.836 1 96.25 84 ARG A O 1
ATOM 649 N N . ALA A 1 85 ? 15.844 -7.738 -13.312 1 96.94 85 ALA A N 1
ATOM 650 C CA . ALA A 1 85 ? 16.312 -6.633 -12.477 1 96.94 85 ALA A CA 1
ATOM 651 C C . ALA A 1 85 ? 16.453 -5.355 -13.297 1 96.94 85 ALA A C 1
ATOM 653 O O . ALA A 1 85 ? 16.047 -4.277 -12.859 1 96.94 85 ALA A O 1
ATOM 654 N N . SER A 1 86 ? 17 -5.496 -14.477 1 97.38 86 SER A N 1
ATOM 655 C CA . SER A 1 86 ? 17.188 -4.348 -15.352 1 97.38 86 SER A CA 1
ATOM 656 C C . SER A 1 86 ? 15.859 -3.746 -15.773 1 97.38 86 SER A C 1
ATOM 658 O O . SER A 1 86 ? 15.711 -2.523 -15.828 1 97.38 86 SER A O 1
ATOM 660 N N . GLN A 1 87 ? 14.953 -4.551 -16.031 1 97.25 87 GLN A N 1
ATOM 661 C CA . GLN A 1 87 ? 13.625 -4.074 -16.406 1 97.25 87 GLN A CA 1
ATOM 662 C C . GLN A 1 87 ? 12.969 -3.326 -15.25 1 97.25 87 GLN A C 1
ATOM 664 O O . GLN A 1 87 ? 12.375 -2.266 -15.445 1 97.25 87 GLN A O 1
ATOM 669 N N . PHE A 1 88 ? 13.055 -3.906 -14.125 1 97.69 88 PHE A N 1
ATOM 670 C CA . PHE A 1 88 ? 12.508 -3.266 -12.938 1 97.69 88 PHE A CA 1
ATOM 671 C C . PHE A 1 88 ? 13.133 -1.895 -12.719 1 97.69 88 PHE A C 1
ATOM 673 O O . PHE A 1 88 ? 12.43 -0.909 -12.5 1 97.69 88 PHE A O 1
ATOM 680 N N . LEU A 1 89 ? 14.375 -1.812 -12.852 1 97.5 89 LEU A N 1
ATOM 681 C CA . LEU A 1 89 ? 15.094 -0.552 -12.711 1 97.5 89 LEU A CA 1
ATOM 682 C C . LEU A 1 89 ? 14.648 0.453 -13.766 1 97.5 89 LEU A C 1
ATOM 684 O O . LEU A 1 89 ? 14.508 1.644 -13.477 1 97.5 89 LEU A O 1
ATOM 688 N N . GLU A 1 90 ? 14.492 -0.066 -14.922 1 97.75 90 GLU A N 1
ATOM 689 C CA . GLU A 1 90 ? 14.031 0.8 -16 1 97.75 90 GLU A CA 1
ATOM 690 C C . GLU A 1 90 ? 12.656 1.388 -15.703 1 97.75 90 GLU A C 1
ATOM 692 O O . GLU A 1 90 ? 12.406 2.562 -15.969 1 97.75 90 GLU A O 1
ATOM 697 N N . VAL A 1 91 ? 11.797 0.596 -15.164 1 97.81 91 VAL A N 1
ATOM 698 C CA . VAL A 1 91 ? 10.461 1.052 -14.789 1 97.81 91 VAL A CA 1
ATOM 699 C C . VAL A 1 91 ? 10.57 2.178 -13.766 1 97.81 91 VAL A C 1
ATOM 701 O O . VAL A 1 91 ? 9.93 3.223 -13.914 1 97.81 91 VAL A O 1
ATOM 704 N N . LEU A 1 92 ? 11.375 1.989 -12.734 1 97.88 92 LEU A N 1
ATOM 705 C CA . LEU A 1 92 ? 11.539 3 -11.695 1 97.88 92 LEU A CA 1
ATOM 706 C C . LEU A 1 92 ? 12.133 4.277 -12.273 1 97.88 92 LEU A C 1
ATOM 708 O O . LEU A 1 92 ? 11.695 5.383 -11.938 1 97.88 92 LEU A O 1
ATOM 712 N N . ASN A 1 93 ? 13.078 4.102 -13.141 1 97.56 93 ASN A N 1
ATOM 713 C CA . ASN A 1 93 ? 13.711 5.254 -13.773 1 97.56 93 ASN A CA 1
ATOM 714 C C . ASN A 1 93 ? 12.711 6.031 -14.633 1 97.56 93 ASN A C 1
ATOM 716 O O . ASN A 1 93 ? 12.672 7.266 -14.586 1 97.56 93 ASN A O 1
ATOM 720 N N . ASP A 1 94 ? 11.969 5.309 -15.398 1 97.38 94 ASP A N 1
ATOM 721 C CA . ASP A 1 94 ? 10.953 5.934 -16.25 1 97.38 94 ASP A CA 1
ATOM 722 C C . ASP A 1 94 ? 9.969 6.75 -15.406 1 97.38 94 ASP A C 1
ATOM 724 O O . ASP A 1 94 ? 9.438 7.758 -15.875 1 97.38 94 ASP A O 1
ATOM 728 N N . CYS A 1 95 ? 9.758 6.332 -14.203 1 97.12 95 CYS A N 1
ATOM 729 C CA . CYS A 1 95 ? 8.82 6.992 -13.297 1 97.12 95 CYS A CA 1
ATOM 730 C C . CYS A 1 95 ? 9.531 8.031 -12.445 1 97.12 95 CYS A C 1
ATOM 732 O O . CYS A 1 95 ? 8.914 8.672 -11.594 1 97.12 95 CYS A O 1
ATOM 734 N N . ASN A 1 96 ? 10.828 8.156 -12.594 1 97.56 96 ASN A N 1
ATOM 735 C CA . ASN A 1 96 ? 11.664 9.047 -11.789 1 97.56 96 ASN A CA 1
ATOM 736 C C . ASN A 1 96 ? 11.57 8.719 -10.305 1 97.56 96 ASN A C 1
ATOM 738 O O . ASN A 1 96 ? 11.43 9.609 -9.469 1 97.56 96 ASN A O 1
ATOM 742 N N . LEU A 1 97 ? 11.516 7.461 -10.055 1 97.56 97 LEU A N 1
ATOM 743 C CA . LEU A 1 97 ? 11.445 6.996 -8.68 1 97.56 97 LEU A CA 1
ATOM 744 C C . LEU A 1 97 ? 12.805 6.5 -8.195 1 97.56 97 LEU A C 1
ATOM 746 O O . LEU A 1 97 ? 13.523 5.836 -8.945 1 97.56 97 LEU A O 1
ATOM 750 N N . LEU A 1 98 ? 13.07 6.867 -6.973 1 95.5 98 LEU A N 1
ATOM 751 C CA . LEU A 1 98 ? 14.328 6.48 -6.34 1 95.5 98 LEU A CA 1
ATOM 752 C C . LEU A 1 98 ? 14.07 5.582 -5.133 1 95.5 98 LEU A C 1
ATOM 754 O O . LEU A 1 98 ? 13.141 5.82 -4.363 1 95.5 98 LEU A O 1
ATOM 758 N N . ASP A 1 99 ? 14.859 4.578 -5.047 1 93.44 99 ASP A N 1
ATOM 759 C CA . ASP A 1 99 ? 14.789 3.688 -3.895 1 93.44 99 ASP A CA 1
ATOM 760 C C . ASP A 1 99 ? 15.195 4.414 -2.613 1 93.44 99 ASP A C 1
ATOM 762 O O . ASP A 1 99 ? 16.266 5.027 -2.555 1 93.44 99 ASP A O 1
ATOM 766 N N . MET A 1 100 ? 14.367 4.352 -1.624 1 88.75 100 MET A N 1
ATOM 767 C CA . MET A 1 100 ? 14.617 5.07 -0.377 1 88.75 100 MET A CA 1
ATOM 768 C C . MET A 1 100 ? 15.5 4.25 0.555 1 88.75 100 MET A C 1
ATOM 770 O O . MET A 1 100 ? 15.898 4.727 1.621 1 88.75 100 MET A O 1
ATOM 774 N N . GLY A 1 101 ? 15.836 3.189 0.073 1 79.94 101 GLY A N 1
ATOM 775 C CA . GLY A 1 101 ? 16.625 2.309 0.923 1 79.94 101 GLY A CA 1
ATOM 776 C C . GLY A 1 101 ? 15.82 1.694 2.053 1 79.94 101 GLY A C 1
ATOM 777 O O . GLY A 1 101 ? 14.586 1.707 2.023 1 79.94 101 GLY A O 1
ATOM 778 N N . ALA A 1 102 ? 16.312 0.83 2.803 1 72.19 102 ALA A N 1
ATOM 779 C CA . ALA A 1 102 ? 15.641 0.257 3.969 1 72.19 102 ALA A CA 1
ATOM 780 C C . ALA A 1 102 ? 16.609 0.112 5.141 1 72.19 102 ALA A C 1
ATOM 782 O O . ALA A 1 102 ? 17.766 -0.287 4.953 1 72.19 102 ALA A O 1
ATOM 783 N N . LYS A 1 103 ? 16.062 0.895 6.129 1 68.75 103 LYS A N 1
ATOM 784 C CA . LYS A 1 103 ? 16.734 0.621 7.398 1 68.75 103 LYS A CA 1
ATOM 785 C C . LYS A 1 103 ? 16.078 -0.552 8.125 1 68.75 103 LYS A C 1
ATOM 787 O O . LYS A 1 103 ? 14.875 -0.786 7.977 1 68.75 103 LYS A O 1
ATOM 792 N N . GLY A 1 104 ? 16.891 -1.634 8.547 1 67.88 104 GLY A N 1
ATOM 793 C CA . GLY A 1 104 ? 16.359 -2.816 9.203 1 67.88 104 GLY A CA 1
ATOM 794 C C . GLY A 1 104 ? 16.75 -4.109 8.508 1 67.88 104 GLY A C 1
ATOM 795 O O . GLY A 1 104 ? 17.922 -4.336 8.219 1 67.88 104 GLY A O 1
ATOM 796 N N . LEU A 1 105 ? 15.5 -4.852 8.219 1 68.75 105 LEU A N 1
ATOM 797 C CA . LEU A 1 105 ? 15.773 -6.16 7.633 1 68.75 105 LEU A CA 1
ATOM 798 C C . LEU A 1 105 ? 16.25 -6.02 6.191 1 68.75 105 LEU A C 1
ATOM 800 O O . LEU A 1 105 ? 15.656 -5.289 5.398 1 68.75 105 LEU A O 1
ATOM 804 N N . ARG A 1 106 ? 17.281 -6.625 5.98 1 74.62 106 ARG A N 1
ATOM 805 C CA . ARG A 1 106 ? 17.891 -6.602 4.652 1 74.62 106 ARG A CA 1
ATOM 806 C C . ARG A 1 106 ? 17.016 -7.332 3.639 1 74.62 106 ARG A C 1
ATOM 808 O O . ARG A 1 106 ? 16.906 -6.914 2.484 1 74.62 106 ARG A O 1
ATOM 815 N N . PHE A 1 107 ? 16.469 -8.453 4.172 1 81.88 107 PHE A N 1
ATOM 816 C CA . PHE A 1 107 ? 15.617 -9.281 3.318 1 81.88 107 PHE A CA 1
ATOM 817 C C . PHE A 1 107 ? 14.18 -9.289 3.83 1 81.88 107 PHE A C 1
ATOM 819 O O . PHE A 1 107 ? 13.945 -9.148 5.031 1 81.88 107 PHE A O 1
ATOM 826 N N . THR A 1 108 ? 13.305 -9.336 2.895 1 81.94 108 THR A N 1
ATOM 827 C CA . THR A 1 108 ? 11.906 -9.273 3.291 1 81.94 108 THR A CA 1
ATOM 828 C C . THR A 1 108 ? 11.18 -10.562 2.912 1 81.94 108 THR A C 1
ATOM 830 O O . THR A 1 108 ? 10.016 -10.758 3.271 1 81.94 108 THR A O 1
ATOM 833 N N . TRP A 1 109 ? 11.828 -11.461 2.18 1 83.62 109 TRP A N 1
ATOM 834 C CA . TRP A 1 109 ? 11.289 -12.75 1.776 1 83.62 109 TRP A CA 1
ATOM 835 C C . TRP A 1 109 ? 12.289 -13.867 2.062 1 83.62 109 TRP A C 1
ATOM 837 O O . TRP A 1 109 ? 13.484 -13.719 1.807 1 83.62 109 TRP A O 1
ATOM 847 N N . TYR A 1 110 ? 11.82 -14.891 2.67 1 83.31 110 TYR A N 1
ATOM 848 C CA . TYR A 1 110 ? 12.641 -16.062 2.977 1 83.31 110 TYR A CA 1
ATOM 849 C C . TYR A 1 110 ? 11.945 -17.344 2.549 1 83.31 110 TYR A C 1
ATOM 851 O O . TYR A 1 110 ? 10.727 -17.469 2.682 1 83.31 110 TYR A O 1
ATOM 859 N N . ARG A 1 111 ? 12.773 -18.188 1.966 1 82.12 111 ARG A N 1
ATOM 860 C CA . ARG A 1 111 ? 12.281 -19.516 1.636 1 82.12 111 ARG A CA 1
ATOM 861 C C . ARG A 1 111 ? 13.32 -20.578 1.962 1 82.12 111 ARG A C 1
ATOM 863 O O . ARG A 1 111 ? 14.5 -20.422 1.64 1 82.12 111 ARG A O 1
ATOM 870 N N . ASN A 1 112 ? 12.844 -21.5 2.709 1 82.94 112 ASN A N 1
ATOM 871 C CA . ASN A 1 112 ? 13.703 -22.641 2.955 1 82.94 112 ASN A CA 1
ATOM 872 C C . ASN A 1 112 ? 13.641 -23.656 1.81 1 82.94 112 ASN A C 1
ATOM 874 O O . ASN A 1 112 ? 12.555 -24.109 1.44 1 82.94 112 ASN A O 1
ATOM 878 N N . HIS A 1 113 ? 14.688 -23.797 1.133 1 75.06 113 HIS A N 1
ATOM 879 C CA . HIS A 1 113 ? 14.75 -24.75 0.035 1 75.06 113 HIS A CA 1
ATOM 880 C C . HIS A 1 113 ? 15.891 -25.75 0.235 1 75.06 113 HIS A C 1
ATOM 882 O O . HIS A 1 113 ? 17.062 -25.406 0.058 1 75.06 113 HIS A O 1
ATOM 888 N N . ARG A 1 114 ? 15.602 -27.016 0.432 1 83.31 114 ARG A N 1
ATOM 889 C CA . ARG A 1 114 ? 16.547 -28.125 0.555 1 83.31 114 ARG A CA 1
ATOM 890 C C . ARG A 1 114 ? 17.656 -27.781 1.534 1 83.31 114 ARG A C 1
ATOM 892 O O . ARG A 1 114 ? 18.844 -27.953 1.22 1 83.31 114 ARG A O 1
ATOM 899 N N . GLY A 1 115 ? 17.312 -27.219 2.648 1 83.06 115 GLY A N 1
ATOM 900 C CA . GLY A 1 115 ? 18.281 -26.938 3.693 1 83.06 115 GLY A CA 1
ATOM 901 C C . GLY A 1 115 ? 18.938 -25.578 3.561 1 83.06 115 GLY A C 1
ATOM 902 O O . GLY A 1 115 ? 19.719 -25.172 4.426 1 83.06 115 GLY A O 1
ATOM 903 N N . SER A 1 116 ? 18.75 -25.047 2.379 1 85 116 SER A N 1
ATOM 904 C CA . SER A 1 116 ? 19.297 -23.703 2.186 1 85 116 SER A CA 1
ATOM 905 C C . SER A 1 116 ? 18.203 -22.641 2.314 1 85 116 SER A C 1
ATOM 907 O O . SER A 1 116 ? 17.047 -22.875 1.965 1 85 116 SER A O 1
ATOM 909 N N . VAL A 1 117 ? 18.609 -21.547 2.889 1 86.19 117 VAL A N 1
ATOM 910 C CA . VAL A 1 117 ? 17.656 -20.453 3.037 1 86.19 117 VAL A CA 1
ATOM 911 C C . VAL A 1 117 ? 17.844 -19.438 1.9 1 86.19 117 VAL A C 1
ATOM 913 O O . VAL A 1 117 ? 18.938 -18.906 1.715 1 86.19 117 VAL A O 1
ATOM 916 N N . LEU A 1 118 ? 16.828 -19.359 1.135 1 90.44 118 LEU A N 1
ATOM 917 C CA . LEU A 1 118 ? 16.781 -18.297 0.127 1 90.44 118 LEU A CA 1
ATOM 918 C C . LEU A 1 118 ? 16.172 -17.016 0.703 1 90.44 118 LEU A C 1
ATOM 920 O O . LEU A 1 118 ? 15.211 -17.078 1.478 1 90.44 118 LEU A O 1
ATOM 924 N N . ALA A 1 119 ? 16.859 -15.898 0.407 1 90.88 119 ALA A N 1
ATOM 925 C CA . ALA A 1 119 ? 16.328 -14.633 0.897 1 90.88 119 ALA A CA 1
ATOM 926 C C . ALA A 1 119 ? 16.406 -13.555 -0.182 1 90.88 119 ALA A C 1
ATOM 928 O O . ALA A 1 119 ? 17.344 -13.523 -0.975 1 90.88 119 ALA A O 1
ATOM 929 N N . LYS A 1 120 ? 15.383 -12.695 -0.288 1 92.31 120 LYS A N 1
ATOM 930 C CA . LYS A 1 120 ? 15.336 -11.586 -1.24 1 92.31 120 LYS A CA 1
ATOM 931 C C . LYS A 1 120 ? 14.703 -10.352 -0.613 1 92.31 120 LYS A C 1
ATOM 933 O O . LYS A 1 120 ? 13.812 -10.461 0.236 1 92.31 120 LYS A O 1
ATOM 938 N N . ARG A 1 121 ? 15.188 -9.211 -1.006 1 90.88 121 ARG A N 1
ATOM 939 C CA . ARG A 1 121 ? 14.5 -7.961 -0.695 1 90.88 121 ARG A CA 1
ATOM 940 C C . ARG A 1 121 ? 13.461 -7.629 -1.758 1 90.88 121 ARG A C 1
ATOM 942 O O . ARG A 1 121 ? 13.797 -7.109 -2.824 1 90.88 121 ARG A O 1
ATOM 949 N N . LEU A 1 122 ? 12.172 -7.871 -1.359 1 91.62 122 LEU A N 1
ATOM 950 C CA . LEU A 1 122 ? 11.102 -7.711 -2.34 1 91.62 122 LEU A CA 1
ATOM 951 C C . LEU A 1 122 ? 10.227 -6.508 -1.997 1 91.62 122 LEU A C 1
ATOM 953 O O . LEU A 1 122 ? 9.508 -5.992 -2.855 1 91.62 122 LEU A O 1
ATOM 957 N N . ASP A 1 123 ? 10.242 -6.07 -0.718 1 88.69 123 ASP A N 1
ATOM 958 C CA . ASP A 1 123 ? 9.492 -4.906 -0.243 1 88.69 123 ASP A CA 1
ATOM 959 C C . ASP A 1 123 ? 10.359 -3.646 -0.294 1 88.69 123 ASP A C 1
ATOM 961 O O . ASP A 1 123 ? 11.523 -3.672 0.102 1 88.69 123 ASP A O 1
ATOM 965 N N . ARG A 1 124 ? 9.758 -2.607 -0.853 1 90.62 124 ARG A N 1
ATOM 966 C CA . ARG A 1 124 ? 10.531 -1.376 -0.945 1 90.62 124 ARG A CA 1
ATOM 967 C C . ARG A 1 124 ? 9.625 -0.152 -0.906 1 90.62 124 ARG A C 1
ATOM 969 O O . ARG A 1 124 ? 8.422 -0.256 -1.158 1 90.62 124 ARG A O 1
ATOM 976 N N . ALA A 1 125 ? 10.25 0.885 -0.469 1 91 125 ALA A N 1
ATOM 977 C CA . ALA A 1 125 ? 9.688 2.217 -0.683 1 91 125 ALA A CA 1
ATOM 978 C C . ALA A 1 125 ? 10.539 3.02 -1.663 1 91 125 ALA A C 1
ATOM 980 O O . ALA A 1 125 ? 11.766 3.043 -1.556 1 91 125 ALA A O 1
ATOM 981 N N . VAL A 1 126 ? 9.867 3.564 -2.625 1 94.44 126 VAL A N 1
ATOM 982 C CA . VAL A 1 126 ? 10.516 4.426 -3.605 1 94.44 126 VAL A CA 1
ATOM 983 C C . VAL A 1 126 ? 9.766 5.754 -3.705 1 94.44 126 VAL A C 1
ATOM 985 O O . VAL A 1 126 ? 8.578 5.824 -3.383 1 94.44 126 VAL A O 1
ATOM 988 N N . CYS A 1 127 ? 10.5 6.773 -4.07 1 95.44 127 CYS A N 1
ATOM 989 C CA . CYS A 1 127 ? 9.844 8.07 -4.164 1 95.44 127 CYS A CA 1
ATOM 990 C C . CYS A 1 127 ? 10.516 8.953 -5.211 1 95.44 127 CYS A C 1
ATOM 992 O O . CYS A 1 127 ? 11.641 8.664 -5.633 1 95.44 127 CYS A O 1
ATOM 994 N N . ASN A 1 128 ? 9.766 9.938 -5.695 1 96.94 128 ASN A N 1
ATOM 995 C CA . ASN A 1 128 ? 10.383 10.891 -6.609 1 96.94 128 ASN A CA 1
ATOM 996 C C . ASN A 1 128 ? 11.078 12.023 -5.859 1 96.94 128 ASN A C 1
ATOM 998 O O . ASN A 1 128 ? 10.953 12.125 -4.637 1 96.94 128 ASN A O 1
ATOM 1002 N N . VAL A 1 129 ? 11.758 12.852 -6.613 1 95.56 129 VAL A N 1
ATOM 1003 C CA . VAL A 1 129 ? 12.586 13.906 -6.039 1 95.56 129 VAL A CA 1
ATOM 1004 C C . VAL A 1 129 ? 11.695 14.906 -5.293 1 95.56 129 VAL A C 1
ATOM 1006 O O . VAL A 1 129 ? 12.078 15.414 -4.234 1 95.56 129 VAL A O 1
ATOM 1009 N N . ALA A 1 130 ? 10.578 15.156 -5.824 1 95.44 130 ALA A N 1
ATOM 1010 C CA . ALA A 1 130 ? 9.664 16.094 -5.191 1 95.44 130 ALA A CA 1
ATOM 1011 C C . ALA A 1 130 ? 9.258 15.625 -3.797 1 95.44 130 ALA A C 1
ATOM 1013 O O . ALA A 1 130 ? 9.195 16.422 -2.857 1 95.44 130 ALA A O 1
ATOM 1014 N N . TRP A 1 131 ? 9 14.344 -3.709 1 93.5 131 TRP A N 1
ATOM 1015 C CA . TRP A 1 131 ? 8.641 13.797 -2.406 1 93.5 131 TRP A CA 1
ATOM 1016 C C . TRP A 1 131 ? 9.828 13.844 -1.449 1 93.5 131 TRP A C 1
ATOM 1018 O O . TRP A 1 131 ? 9.672 14.172 -0.27 1 93.5 131 TRP A O 1
ATOM 1028 N N . GLN A 1 132 ? 10.984 13.539 -1.911 1 91.12 132 GLN A N 1
ATOM 1029 C CA . GLN A 1 132 ? 12.188 13.609 -1.094 1 91.12 132 GLN A CA 1
ATOM 1030 C C . GLN A 1 132 ? 12.422 15.023 -0.576 1 91.12 132 GLN A C 1
ATOM 1032 O O . GLN A 1 132 ? 12.852 15.211 0.564 1 91.12 132 GLN A O 1
ATOM 1037 N N . ALA A 1 133 ? 12.188 15.977 -1.413 1 91.81 133 ALA A N 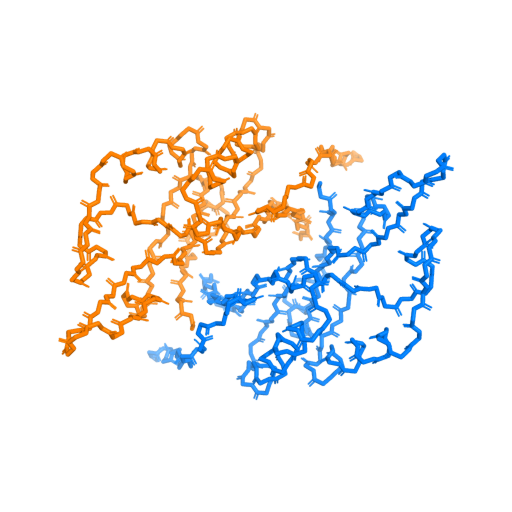1
ATOM 1038 C CA . ALA A 1 133 ? 12.352 17.375 -1.031 1 91.81 133 ALA A CA 1
ATOM 1039 C C . ALA A 1 133 ? 11.336 17.781 0.027 1 91.81 133 ALA A C 1
ATOM 1041 O O . ALA A 1 133 ? 11.641 18.562 0.926 1 91.81 133 ALA A O 1
ATOM 1042 N N . MET A 1 134 ? 10.172 17.281 -0.129 1 88.38 134 MET A N 1
ATOM 1043 C CA . MET A 1 134 ? 9.109 17.594 0.82 1 88.38 134 MET A CA 1
ATOM 1044 C C . MET A 1 134 ? 9.391 16.953 2.178 1 88.38 134 MET A C 1
ATOM 1046 O O . MET A 1 134 ? 9.062 17.531 3.217 1 88.38 134 MET A O 1
ATOM 1050 N N . PHE A 1 135 ? 10.047 15.789 2.1 1 85.44 135 PHE A N 1
ATOM 1051 C CA . PHE A 1 135 ? 10.398 15.055 3.309 1 85.44 135 PHE A CA 1
ATOM 1052 C C . PHE A 1 135 ? 11.867 14.672 3.299 1 85.44 135 PHE A C 1
ATOM 1054 O O . PHE A 1 135 ? 12.211 13.484 3.256 1 85.44 135 PHE A O 1
ATOM 1061 N N . PRO A 1 136 ? 12.773 15.617 3.504 1 83.31 136 PRO A N 1
ATOM 1062 C CA . PRO A 1 136 ? 14.211 15.398 3.279 1 83.31 136 PRO A CA 1
ATOM 1063 C C . PRO A 1 136 ? 14.828 14.43 4.281 1 83.31 136 PRO A C 1
ATOM 1065 O O . PRO A 1 136 ? 15.859 13.82 4 1 83.31 136 PRO A O 1
ATOM 1068 N N . GLU A 1 137 ? 14.219 14.18 5.383 1 79.62 137 GLU A N 1
ATOM 1069 C CA . GLU A 1 137 ? 14.805 13.305 6.395 1 79.62 137 GLU A CA 1
ATOM 1070 C C . GLU A 1 137 ? 14.07 11.969 6.453 1 79.62 137 GLU A C 1
ATOM 1072 O O . GLU A 1 137 ? 14.297 11.172 7.367 1 79.62 137 GLU A O 1
ATOM 1077 N N . ALA A 1 138 ? 13.258 11.758 5.441 1 77.62 138 ALA A N 1
ATOM 1078 C CA . ALA A 1 138 ? 12.438 10.555 5.492 1 77.62 138 ALA A CA 1
ATOM 1079 C C . ALA A 1 138 ? 13.258 9.32 5.109 1 77.62 138 ALA A C 1
ATOM 1081 O O . ALA A 1 138 ? 14.086 9.375 4.199 1 77.62 138 ALA A O 1
ATOM 1082 N N . TYR A 1 139 ? 13.133 8.305 5.891 1 78.25 139 TYR A N 1
ATOM 1083 C CA . TYR A 1 139 ? 13.609 6.977 5.531 1 78.25 139 TYR A CA 1
ATOM 1084 C C . TYR A 1 139 ? 12.602 5.906 5.926 1 78.25 139 TYR A C 1
ATOM 1086 O O . TYR A 1 139 ? 11.688 6.164 6.715 1 78.25 139 TYR A O 1
ATOM 1094 N N . VAL A 1 140 ? 12.75 4.746 5.176 1 75.75 140 VAL A N 1
ATOM 1095 C CA . VAL A 1 140 ? 11.789 3.668 5.391 1 75.75 140 VAL A CA 1
ATOM 1096 C C . VAL A 1 140 ? 12.477 2.508 6.109 1 75.75 140 VAL A C 1
ATOM 1098 O O . VAL A 1 140 ? 13.617 2.17 5.809 1 75.75 140 VAL A O 1
ATOM 1101 N N . GLU A 1 141 ? 11.797 2.07 7.109 1 73.44 141 GLU A N 1
ATOM 1102 C CA . GLU A 1 141 ? 12.195 0.835 7.777 1 73.44 141 GLU A CA 1
ATOM 1103 C C . GLU A 1 141 ? 11.172 -0.274 7.539 1 73.44 141 GLU A C 1
ATOM 1105 O O . GLU A 1 141 ? 9.969 -0.059 7.691 1 73.44 141 GLU A O 1
ATOM 1110 N N . ASN A 1 142 ? 11.703 -1.369 6.996 1 68.5 142 ASN A N 1
ATOM 1111 C CA . ASN A 1 142 ? 10.812 -2.52 6.852 1 68.5 142 ASN A CA 1
ATOM 1112 C C . ASN A 1 142 ? 10.508 -3.16 8.203 1 68.5 142 ASN A C 1
ATOM 1114 O O . ASN A 1 142 ? 11.391 -3.291 9.047 1 68.5 142 ASN A O 1
ATOM 1118 N N . LEU A 1 143 ? 9.195 -3.193 8.414 1 64.19 143 LEU A N 1
ATOM 1119 C CA . LEU A 1 143 ? 8.781 -3.826 9.664 1 64.19 143 LEU A CA 1
ATOM 1120 C C . LEU A 1 143 ? 8.531 -5.316 9.461 1 64.19 143 LEU A C 1
ATOM 1122 O O . LEU A 1 143 ? 8.094 -5.738 8.383 1 64.19 143 LEU A O 1
ATOM 1126 N N . MET B 1 1 ? 20.391 11.242 23.359 1 20.03 1 MET B N 1
ATOM 1127 C CA . MET B 1 1 ? 19.219 10.367 23.531 1 20.03 1 MET B CA 1
ATOM 1128 C C . MET B 1 1 ? 18.875 9.656 22.234 1 20.03 1 MET B C 1
ATOM 1130 O O . MET B 1 1 ? 18.531 10.297 21.234 1 20.03 1 MET B O 1
ATOM 1134 N N . SER B 1 2 ? 19.562 8.586 21.922 1 22.02 2 SER B N 1
ATOM 1135 C CA . SER B 1 2 ? 19.562 7.73 20.734 1 22.02 2 SER B CA 1
ATOM 1136 C C . SER B 1 2 ? 18.172 7.148 20.484 1 22.02 2 SER B C 1
ATOM 1138 O O . SER B 1 2 ? 17.578 6.527 21.375 1 22.02 2 SER B O 1
ATOM 1140 N N . CYS B 1 3 ? 17.297 7.91 19.906 1 25.36 3 CYS B N 1
ATOM 1141 C CA . CYS B 1 3 ? 15.93 7.461 19.672 1 25.36 3 CYS B CA 1
ATOM 1142 C C . CYS B 1 3 ? 15.914 6.059 19.078 1 25.36 3 CYS B C 1
ATOM 1144 O O . CYS B 1 3 ? 16.375 5.852 17.953 1 25.36 3 CYS B O 1
ATOM 1146 N N . SER B 1 4 ? 16.156 5.055 19.953 1 24.72 4 SER B N 1
ATOM 1147 C CA . SER B 1 4 ? 16.109 3.627 19.641 1 24.72 4 SER B CA 1
ATOM 1148 C C . SER B 1 4 ? 14.789 3.232 19 1 24.72 4 SER B C 1
ATOM 1150 O O . SER B 1 4 ? 13.75 3.252 19.656 1 24.72 4 SER B O 1
ATOM 1152 N N . ALA B 1 5 ? 14.547 3.715 17.875 1 29.78 5 ALA B N 1
ATOM 1153 C CA . ALA B 1 5 ? 13.344 3.322 17.141 1 29.78 5 ALA B CA 1
ATOM 1154 C C . ALA B 1 5 ? 13.188 1.804 17.109 1 29.78 5 ALA B C 1
ATOM 1156 O O . ALA B 1 5 ? 14.102 1.093 16.688 1 29.78 5 ALA B O 1
ATOM 1157 N N . THR B 1 6 ? 12.688 1.284 18.234 1 30.5 6 THR B N 1
ATOM 1158 C CA . THR B 1 6 ? 12.391 -0.142 18.312 1 30.5 6 THR B CA 1
ATOM 1159 C C . THR B 1 6 ? 11.625 -0.604 17.078 1 30.5 6 THR B C 1
ATOM 1161 O O . THR B 1 6 ? 10.531 -0.108 16.797 1 30.5 6 THR B O 1
ATOM 1164 N N . THR B 1 7 ? 12.398 -0.855 16.141 1 33.69 7 THR B N 1
ATOM 1165 C CA . THR B 1 7 ? 11.852 -1.462 14.922 1 33.69 7 THR B CA 1
ATOM 1166 C C . THR B 1 7 ? 11.164 -2.783 15.242 1 33.69 7 THR B C 1
ATOM 1168 O O . THR B 1 7 ? 11.773 -3.686 15.82 1 33.69 7 THR B O 1
ATOM 1171 N N . SER B 1 8 ? 10.031 -2.748 15.859 1 38.66 8 SER B N 1
ATOM 1172 C CA . SER B 1 8 ? 9.383 -4.051 15.977 1 38.66 8 SER B CA 1
ATOM 1173 C C . SER B 1 8 ? 9.195 -4.699 14.609 1 38.66 8 SER B C 1
ATOM 1175 O O . SER B 1 8 ? 8.938 -4.012 13.617 1 38.66 8 SER B O 1
ATOM 1177 N N . GLU B 1 9 ? 9.906 -5.73 14.484 1 42.72 9 GLU B N 1
ATOM 1178 C CA . GLU B 1 9 ? 9.805 -6.559 13.289 1 42.72 9 GLU B CA 1
ATOM 1179 C C . GLU B 1 9 ? 8.352 -6.898 12.977 1 42.72 9 GLU B C 1
ATOM 1181 O O . GLU B 1 9 ? 7.633 -7.426 13.828 1 42.72 9 GLU B O 1
ATOM 1186 N N . PHE B 1 10 ? 7.738 -6.102 12.195 1 50.84 10 PHE B N 1
ATOM 1187 C CA . PHE B 1 10 ? 6.422 -6.59 11.805 1 50.84 10 PHE B CA 1
ATOM 1188 C C . PHE B 1 10 ? 6.547 -7.699 10.766 1 50.84 10 PHE B C 1
ATOM 1190 O O . PHE B 1 10 ? 7.445 -7.672 9.922 1 50.84 10 PHE B O 1
ATOM 1197 N N . ALA B 1 11 ? 6.047 -8.844 11.07 1 50.91 11 ALA B N 1
ATOM 1198 C CA . ALA B 1 11 ? 6.023 -10.016 10.203 1 50.91 11 ALA B CA 1
ATOM 1199 C C . ALA B 1 11 ? 5.461 -9.664 8.828 1 50.91 11 ALA B C 1
ATOM 1201 O O . ALA B 1 11 ? 4.551 -8.844 8.711 1 50.91 11 ALA B O 1
ATOM 1202 N N . SER B 1 12 ? 6.188 -9.945 7.82 1 60.41 12 SER B N 1
ATOM 1203 C CA . SER B 1 12 ? 5.727 -9.914 6.438 1 60.41 12 SER B CA 1
ATOM 1204 C C . SER B 1 12 ? 4.465 -10.75 6.254 1 60.41 12 SER B C 1
ATOM 1206 O O . SER B 1 12 ? 4.301 -11.789 6.906 1 60.41 12 SER B O 1
ATOM 1208 N N . HIS B 1 13 ? 3.432 -10.211 5.941 1 82.69 13 HIS B N 1
ATOM 1209 C CA . HIS B 1 13 ? 2.221 -10.938 5.57 1 82.69 13 HIS B CA 1
ATOM 1210 C C . HIS B 1 13 ? 1.888 -10.734 4.094 1 82.69 13 HIS B C 1
ATOM 1212 O O . HIS B 1 13 ? 2.07 -9.641 3.559 1 82.69 13 HIS B O 1
ATOM 1218 N N . PRO B 1 14 ? 1.403 -11.844 3.498 1 83.62 14 PRO B N 1
ATOM 1219 C CA . PRO B 1 14 ? 1.145 -11.742 2.059 1 83.62 14 PRO B CA 1
ATOM 1220 C C . PRO B 1 14 ? 0.103 -10.672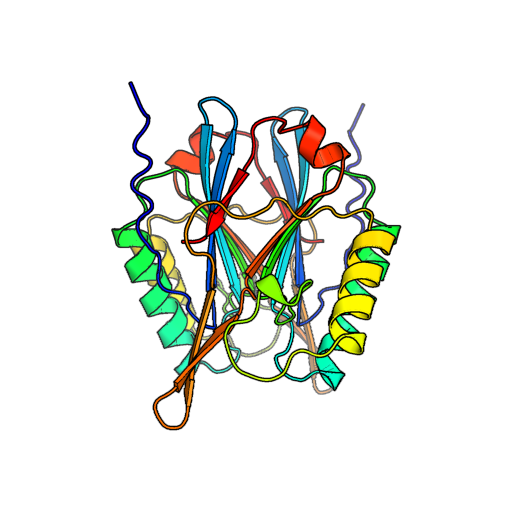 1.723 1 83.62 14 PRO B C 1
ATOM 1222 O O . PRO B 1 14 ? 0.009 -10.242 0.572 1 83.62 14 PRO B O 1
ATOM 1225 N N . GLN B 1 15 ? -0.643 -10.234 2.688 1 91.06 15 GLN B N 1
ATOM 1226 C CA . GLN B 1 15 ? -1.731 -9.32 2.375 1 91.06 15 GLN B CA 1
ATOM 1227 C C . GLN B 1 15 ? -1.441 -7.918 2.912 1 91.06 15 GLN B C 1
ATOM 1229 O O . GLN B 1 15 ? -2.299 -7.035 2.852 1 91.06 15 GLN B O 1
ATOM 1234 N N . ALA B 1 16 ? -0.27 -7.758 3.516 1 91.38 16 ALA B N 1
ATOM 1235 C CA . ALA B 1 16 ? 0.052 -6.434 4.043 1 91.38 16 ALA B CA 1
ATOM 1236 C C . ALA B 1 16 ? 1.557 -6.27 4.234 1 91.38 16 ALA B C 1
ATOM 1238 O O . ALA B 1 16 ? 2.254 -7.23 4.57 1 91.38 16 ALA B O 1
ATOM 1239 N N . ILE B 1 17 ? 2.014 -5.09 4.035 1 87.12 17 ILE B N 1
ATOM 1240 C CA . ILE B 1 17 ? 3.396 -4.727 4.32 1 87.12 17 ILE B CA 1
ATOM 1241 C C . ILE B 1 17 ? 3.439 -3.393 5.062 1 87.12 17 ILE B C 1
ATOM 1243 O O . ILE B 1 17 ? 2.664 -2.482 4.762 1 87.12 17 ILE B O 1
ATOM 1247 N N . SER B 1 18 ? 4.379 -3.312 5.988 1 89.19 18 SER B N 1
ATOM 1248 C CA . SER B 1 18 ? 4.453 -2.105 6.805 1 89.19 18 SER B CA 1
ATOM 1249 C C . SER B 1 18 ? 5.844 -1.486 6.746 1 89.19 18 SER B C 1
ATOM 1251 O O . SER B 1 18 ? 6.848 -2.203 6.703 1 89.19 18 SER B O 1
ATOM 1253 N N . PHE B 1 19 ? 5.832 -0.152 6.734 1 84.75 19 PHE B N 1
ATOM 1254 C CA . PHE B 1 19 ? 7.047 0.651 6.785 1 84.75 19 PHE B CA 1
ATOM 1255 C C . PHE B 1 19 ? 6.922 1.755 7.828 1 84.75 19 PHE B C 1
ATOM 1257 O O . PHE B 1 19 ? 5.84 2.311 8.023 1 84.75 19 PHE B O 1
ATOM 1264 N N . THR B 1 20 ? 8.07 2.014 8.445 1 86.06 20 THR B N 1
ATOM 1265 C CA . THR B 1 20 ? 8.133 3.213 9.273 1 86.06 20 THR B CA 1
ATOM 1266 C C . THR B 1 20 ? 8.742 4.375 8.492 1 86.06 20 THR B C 1
ATOM 1268 O O . THR B 1 20 ? 9.781 4.219 7.848 1 86.06 20 THR B O 1
ATOM 1271 N N . VAL B 1 21 ? 8.023 5.492 8.484 1 82.38 21 VAL B N 1
ATOM 1272 C CA . VAL B 1 21 ? 8.523 6.723 7.875 1 82.38 21 VAL B CA 1
ATOM 1273 C C . VAL B 1 21 ? 8.984 7.688 8.961 1 82.38 21 VAL B C 1
ATOM 1275 O O . VAL B 1 21 ? 8.25 7.949 9.922 1 82.38 21 VAL B O 1
ATOM 1278 N N . VAL B 1 22 ? 10.164 8.109 8.812 1 81.5 22 VAL B N 1
ATOM 1279 C CA . VAL B 1 22 ? 10.719 9.047 9.781 1 81.5 22 VAL B CA 1
ATOM 1280 C C . VAL B 1 22 ? 11.07 10.359 9.086 1 81.5 22 VAL B C 1
ATOM 1282 O O . VAL B 1 22 ? 11.75 10.367 8.055 1 81.5 22 VAL B O 1
ATOM 1285 N N . GLU B 1 23 ? 10.477 11.438 9.57 1 76.12 23 GLU B N 1
ATOM 1286 C CA . GLU B 1 23 ? 10.766 12.789 9.102 1 76.12 23 GLU B CA 1
ATOM 1287 C C . GLU B 1 23 ? 11.016 13.742 10.266 1 76.12 23 GLU B C 1
ATOM 1289 O O . GLU B 1 23 ? 10.07 14.25 10.875 1 76.12 23 GLU B O 1
ATOM 1294 N N . GLY B 1 24 ? 12.305 14.133 10.445 1 79.19 24 GLY B N 1
ATOM 1295 C CA . GLY B 1 24 ? 12.609 14.953 11.602 1 79.19 24 GLY B CA 1
ATOM 1296 C C . GLY B 1 24 ? 12.141 14.344 12.906 1 79.19 24 GLY B C 1
ATOM 1297 O O . GLY B 1 24 ? 12.539 13.227 13.258 1 79.19 24 GLY B O 1
ATOM 1298 N N . ASN B 1 25 ? 11.188 15.062 13.516 1 82.94 25 ASN B N 1
ATOM 1299 C CA . ASN B 1 25 ? 10.688 14.57 14.797 1 82.94 25 ASN B CA 1
ATOM 1300 C C . ASN B 1 25 ? 9.375 13.812 14.633 1 82.94 25 ASN B C 1
ATOM 1302 O O . ASN B 1 25 ? 8.773 13.391 15.625 1 82.94 25 ASN B O 1
ATOM 1306 N N . LYS B 1 26 ? 8.961 13.664 13.375 1 82.12 26 LYS B N 1
ATOM 1307 C CA . LYS B 1 26 ? 7.738 12.922 13.094 1 82.12 26 LYS B CA 1
ATOM 1308 C C . LYS B 1 26 ? 8.055 11.516 12.578 1 82.12 26 LYS B C 1
ATOM 1310 O O . LYS B 1 26 ? 8.992 11.336 11.797 1 82.12 26 LYS B O 1
ATOM 1315 N N . SER B 1 27 ? 7.391 10.539 13.195 1 87.94 27 SER B N 1
ATOM 1316 C CA . SER B 1 27 ? 7.484 9.156 12.742 1 87.94 27 SER B CA 1
ATOM 1317 C C . SER B 1 27 ? 6.117 8.484 12.719 1 87.94 27 SER B C 1
ATOM 1319 O O . SER B 1 27 ? 5.297 8.711 13.617 1 87.94 27 SER B O 1
ATOM 1321 N N . TRP B 1 28 ? 5.926 7.773 11.641 1 89.25 28 TRP B N 1
ATOM 1322 C CA . TRP B 1 28 ? 4.672 7.035 11.562 1 89.25 28 TRP B CA 1
ATOM 1323 C C . TRP B 1 28 ? 4.855 5.727 10.789 1 89.25 28 TRP B C 1
ATOM 1325 O O . TRP B 1 28 ? 5.859 5.543 10.102 1 89.25 28 TRP B O 1
ATOM 1335 N N . VAL B 1 29 ? 3.918 4.848 11.008 1 90.62 29 VAL B N 1
ATOM 1336 C CA . VAL B 1 29 ? 3.889 3.578 10.289 1 90.62 29 VAL B CA 1
ATOM 1337 C C . VAL B 1 29 ? 2.908 3.67 9.117 1 90.62 29 VAL B C 1
ATOM 1339 O O . VAL B 1 29 ? 1.812 4.215 9.258 1 90.62 29 VAL B O 1
ATOM 1342 N N . CYS B 1 30 ? 3.348 3.24 7.988 1 90.31 30 CYS B N 1
ATOM 1343 C CA . CYS B 1 30 ? 2.49 3.066 6.824 1 90.31 30 CYS B CA 1
ATOM 1344 C C . CYS B 1 30 ? 2.344 1.591 6.469 1 90.31 30 CYS B C 1
ATOM 1346 O O . CYS B 1 30 ? 3.34 0.884 6.312 1 90.31 30 CYS B O 1
ATOM 1348 N N . THR B 1 31 ? 1.137 1.169 6.418 1 91.81 31 THR B N 1
ATOM 1349 C CA . THR B 1 31 ? 0.866 -0.203 6.004 1 91.81 31 THR B CA 1
ATOM 1350 C C . THR B 1 31 ? 0.085 -0.228 4.691 1 91.81 31 THR B C 1
ATOM 1352 O O . THR B 1 31 ? -0.947 0.436 4.566 1 91.81 31 THR B O 1
ATOM 1355 N N . ALA B 1 32 ? 0.619 -0.868 3.732 1 90.56 32 ALA B N 1
ATOM 1356 C CA . ALA B 1 32 ? -0.102 -1.148 2.492 1 90.56 32 ALA B CA 1
ATOM 1357 C C . ALA B 1 32 ? -0.824 -2.49 2.57 1 90.56 32 ALA B C 1
ATOM 1359 O O . ALA B 1 32 ? -0.208 -3.518 2.867 1 90.56 32 ALA B O 1
ATOM 1360 N N . VAL B 1 33 ? -2.117 -2.436 2.275 1 92.62 33 VAL B N 1
ATOM 1361 C CA . VAL B 1 33 ? -2.93 -3.646 2.359 1 92.62 33 VAL B CA 1
ATOM 1362 C C . VAL B 1 33 ? -3.398 -4.055 0.964 1 92.62 33 VAL B C 1
ATOM 1364 O O . VAL B 1 33 ? -3.77 -3.201 0.154 1 92.62 33 VAL B O 1
ATOM 1367 N N . TYR B 1 34 ? -3.381 -5.305 0.748 1 90.88 34 TYR B N 1
ATOM 1368 C CA . TYR B 1 34 ? -3.979 -5.957 -0.414 1 90.88 34 TYR B CA 1
ATOM 1369 C C . TYR B 1 34 ? -4.695 -7.238 -0.012 1 90.88 34 TYR B C 1
ATOM 1371 O O . TYR B 1 34 ? -4.168 -8.336 -0.2 1 90.88 34 TYR B O 1
ATOM 1379 N N . ALA B 1 35 ? -5.844 -7.004 0.468 1 94.06 35 ALA B N 1
ATOM 1380 C CA . ALA B 1 35 ? -6.586 -8.133 1.024 1 94.06 35 ALA B CA 1
ATOM 1381 C C . ALA B 1 35 ? -7.039 -9.094 -0.075 1 94.06 35 ALA B C 1
ATOM 1383 O O . ALA B 1 35 ? -7.383 -8.656 -1.178 1 94.06 35 ALA B O 1
ATOM 1384 N N . SER B 1 36 ? -7.113 -10.375 0.294 1 93.06 36 SER B N 1
ATOM 1385 C CA . SER B 1 36 ? -7.512 -11.406 -0.663 1 93.06 36 SER B CA 1
ATOM 1386 C C . SER B 1 36 ? -8.961 -11.227 -1.094 1 93.06 36 SER B C 1
ATOM 1388 O O . SER B 1 36 ? -9.828 -10.93 -0.269 1 93.06 36 SER B O 1
ATOM 1390 N N . PRO B 1 37 ? -9.18 -11.461 -2.41 1 90.25 37 PRO B N 1
ATOM 1391 C CA . PRO B 1 37 ? -10.586 -11.492 -2.822 1 90.25 37 PRO B CA 1
ATOM 1392 C C . PRO B 1 37 ? -11.328 -12.703 -2.268 1 90.25 37 PRO B C 1
ATOM 1394 O O . PRO B 1 37 ? -12.562 -12.742 -2.297 1 90.25 37 PRO B O 1
ATOM 1397 N N . ARG B 1 38 ? -10.539 -13.68 -1.838 1 93.94 38 ARG B N 1
ATOM 1398 C CA . ARG B 1 38 ? -11.133 -14.852 -1.206 1 93.94 38 ARG B CA 1
ATOM 1399 C C . ARG B 1 38 ? -11.391 -14.609 0.277 1 93.94 38 ARG B C 1
ATOM 1401 O O . ARG B 1 38 ? -10.453 -14.344 1.036 1 93.94 38 ARG B O 1
ATOM 1408 N N . VAL B 1 39 ? -12.633 -14.773 0.66 1 93 39 VAL B N 1
ATOM 1409 C CA . VAL B 1 39 ? -13.07 -14.422 2.008 1 93 39 VAL B CA 1
ATOM 1410 C C . VAL B 1 39 ? -12.289 -15.242 3.033 1 93 39 VAL B C 1
ATOM 1412 O O . VAL B 1 39 ? -11.875 -14.719 4.07 1 93 39 VAL B O 1
ATOM 1415 N N . ASP B 1 40 ? -12.078 -16.531 2.762 1 93.19 40 ASP B N 1
ATOM 1416 C CA . ASP B 1 40 ? -11.391 -17.406 3.707 1 93.19 40 ASP B CA 1
ATOM 1417 C C . ASP B 1 40 ? -9.945 -16.969 3.908 1 93.19 40 ASP B C 1
ATOM 1419 O O . ASP B 1 40 ? -9.43 -17.016 5.027 1 93.19 40 ASP B O 1
ATOM 1423 N N . LEU B 1 41 ? -9.297 -16.469 2.908 1 93.69 41 LEU B N 1
ATOM 1424 C CA . LEU B 1 41 ? -7.918 -16.016 2.994 1 93.69 41 LEU B CA 1
ATOM 1425 C C . LEU B 1 41 ? -7.855 -14.609 3.592 1 93.69 41 LEU B C 1
ATOM 1427 O O . LEU B 1 41 ? -6.91 -14.273 4.312 1 93.69 41 LEU B O 1
ATOM 1431 N N . ARG B 1 42 ? -8.883 -13.859 3.264 1 95.44 42 ARG B N 1
ATOM 1432 C CA . ARG B 1 42 ? -8.93 -12.484 3.742 1 95.44 42 ARG B CA 1
ATOM 1433 C C . ARG B 1 42 ? -8.922 -12.43 5.266 1 95.44 42 ARG B C 1
ATOM 1435 O O . ARG B 1 42 ? -8.344 -11.516 5.859 1 95.44 42 ARG B O 1
ATOM 1442 N N . GLN B 1 43 ? -9.453 -13.414 5.898 1 95.5 43 GLN B N 1
ATOM 1443 C CA . GLN B 1 43 ? -9.508 -13.492 7.352 1 95.5 43 GLN B CA 1
ATOM 1444 C C . GLN B 1 43 ? -8.102 -13.578 7.949 1 95.5 43 GLN B C 1
ATOM 1446 O O . GLN B 1 43 ? -7.852 -13.039 9.031 1 95.5 43 GLN B O 1
ATOM 1451 N N . GLN B 1 44 ? -7.258 -14.156 7.234 1 94.5 44 GLN B N 1
ATOM 1452 C CA . GLN B 1 44 ? -5.867 -14.195 7.68 1 94.5 44 GLN B CA 1
ATOM 1453 C C . GLN B 1 44 ? -5.25 -12.797 7.664 1 94.5 44 GLN B C 1
ATOM 1455 O O . GLN B 1 44 ? -4.445 -12.461 8.539 1 94.5 44 GLN B O 1
ATOM 1460 N N . GLY B 1 45 ? -5.641 -12.055 6.691 1 94.88 45 GLY B N 1
ATOM 1461 C CA . GLY B 1 45 ? -5.199 -10.672 6.648 1 94.88 45 GLY B CA 1
ATOM 1462 C C . GLY B 1 45 ? -5.734 -9.836 7.797 1 94.88 45 GLY B C 1
ATOM 1463 O O . GLY B 1 45 ? -5.004 -9.031 8.375 1 94.88 45 GLY B O 1
ATOM 1464 N N . TRP B 1 46 ? -6.969 -10.07 8.102 1 96.69 46 TRP B N 1
ATOM 1465 C CA . TRP B 1 46 ? -7.582 -9.367 9.219 1 96.69 46 TRP B CA 1
ATOM 1466 C C . TRP B 1 46 ? -6.871 -9.703 10.523 1 96.69 46 TRP B C 1
ATOM 1468 O O . TRP B 1 46 ? -6.551 -8.805 11.312 1 96.69 46 TRP B O 1
ATOM 1478 N N . ALA B 1 47 ? -6.602 -10.953 10.688 1 96 47 ALA B N 1
ATOM 1479 C CA . ALA B 1 47 ? -5.898 -11.375 11.898 1 96 47 ALA B CA 1
ATOM 1480 C C . ALA B 1 47 ? -4.531 -10.703 11.992 1 96 47 ALA B C 1
ATOM 1482 O O . ALA B 1 47 ? -4.125 -10.266 13.07 1 96 47 ALA B O 1
ATOM 1483 N N . HIS B 1 48 ? -3.865 -10.625 10.898 1 93.88 48 HIS B N 1
ATOM 1484 C CA . HIS B 1 48 ? -2.562 -9.969 10.859 1 93.88 48 HIS B CA 1
ATOM 1485 C C . HIS B 1 48 ? -2.682 -8.484 11.203 1 93.88 48 HIS B C 1
ATOM 1487 O O . HIS B 1 48 ? -1.875 -7.953 11.969 1 93.88 48 HIS B O 1
ATOM 1493 N N . LEU B 1 49 ? -3.631 -7.852 10.633 1 95.06 49 LEU B N 1
ATOM 1494 C CA . LEU B 1 49 ? -3.848 -6.438 10.922 1 95.06 49 LEU B CA 1
ATOM 1495 C C . LEU B 1 49 ? -4.125 -6.219 12.406 1 95.06 49 LEU B C 1
ATOM 1497 O O . LEU B 1 49 ? -3.602 -5.277 13.008 1 95.06 49 LEU B O 1
ATOM 1501 N N . GLN B 1 50 ? -4.906 -7.07 12.961 1 96.31 50 GLN B N 1
ATOM 1502 C CA . GLN B 1 50 ? -5.207 -6.965 14.383 1 96.31 50 GLN B CA 1
ATOM 1503 C C . GLN B 1 50 ? -3.949 -7.152 15.227 1 96.31 50 GLN B C 1
ATOM 1505 O O . GLN B 1 50 ? -3.748 -6.445 16.219 1 96.31 50 GLN B O 1
ATOM 1510 N N . GLU B 1 51 ? -3.195 -8.062 14.836 1 93.94 51 GLU B N 1
ATOM 1511 C CA . GLU B 1 51 ? -1.924 -8.258 15.531 1 93.94 51 GLU B CA 1
ATOM 1512 C C . GLU B 1 51 ? -1.06 -7 15.453 1 93.94 51 GLU B C 1
ATOM 1514 O O . GLU B 1 51 ? -0.484 -6.574 16.453 1 93.94 51 GLU B O 1
ATOM 1519 N N . LEU B 1 52 ? -0.981 -6.426 14.289 1 92 52 LEU B N 1
ATOM 1520 C CA . LEU B 1 52 ? -0.24 -5.184 14.102 1 92 52 LEU B CA 1
ATOM 1521 C C . LEU B 1 52 ? -0.809 -4.078 14.984 1 92 52 LEU B C 1
ATOM 1523 O O . LEU B 1 52 ? -0.057 -3.324 15.609 1 92 52 LEU B O 1
ATOM 1527 N N . GLY B 1 53 ? -2.1 -3.979 14.922 1 93.75 53 GLY B N 1
ATOM 1528 C CA . GLY B 1 53 ? -2.764 -2.971 15.734 1 93.75 53 GLY B CA 1
ATOM 1529 C C . GLY B 1 53 ? -2.4 -3.049 17.203 1 93.75 53 GLY B C 1
ATOM 1530 O O . GLY B 1 53 ? -2.363 -2.027 17.891 1 93.75 53 GLY B O 1
ATOM 1531 N N . GLY B 1 54 ? -2.188 -4.238 17.688 1 92.25 54 GLY B N 1
ATOM 1532 C CA . GLY B 1 54 ? -1.768 -4.418 19.078 1 92.25 54 GLY B CA 1
ATOM 1533 C C . GLY B 1 54 ? -0.326 -4.016 19.312 1 92.25 54 GLY B C 1
ATOM 1534 O O . GLY B 1 54 ? 0.067 -3.754 20.453 1 92.25 54 GLY B O 1
ATOM 1535 N N . ARG B 1 55 ? 0.452 -3.857 18.281 1 89.44 55 ARG B N 1
ATOM 1536 C CA . ARG B 1 55 ? 1.884 -3.607 18.406 1 89.44 55 ARG B CA 1
ATOM 1537 C C . ARG B 1 55 ? 2.227 -2.172 18.031 1 89.44 55 ARG B C 1
ATOM 1539 O O . ARG B 1 55 ? 3.178 -1.593 18.562 1 89.44 55 ARG B O 1
ATOM 1546 N N . VAL B 1 56 ? 1.497 -1.638 17.078 1 90.31 56 VAL B N 1
ATOM 1547 C CA . VAL B 1 56 ? 1.781 -0.297 16.578 1 90.31 56 VAL B CA 1
ATOM 1548 C C . VAL B 1 56 ? 1.281 0.745 17.578 1 90.31 56 VAL B C 1
ATOM 1550 O O . VAL B 1 56 ? 0.078 0.847 17.828 1 90.31 56 VAL B O 1
ATOM 1553 N N . THR B 1 57 ? 2.189 1.46 18.109 1 89.81 57 THR B N 1
ATOM 1554 C CA . THR B 1 57 ? 1.858 2.51 19.078 1 89.81 57 THR B CA 1
ATOM 1555 C C . THR B 1 57 ? 2.104 3.891 18.469 1 89.81 57 THR B C 1
ATOM 1557 O O . THR B 1 57 ? 1.803 4.91 19.094 1 89.81 57 THR B O 1
ATOM 1560 N N . MET B 1 58 ? 2.568 3.967 17.312 1 92.38 58 MET B N 1
ATOM 1561 C CA . MET B 1 58 ? 2.895 5.184 16.578 1 92.38 58 MET B CA 1
ATOM 1562 C C . MET B 1 58 ? 1.727 5.617 15.688 1 92.38 58 MET B C 1
ATOM 1564 O O . MET B 1 58 ? 0.784 4.852 15.484 1 92.38 58 MET B O 1
ATOM 1568 N N . PRO B 1 59 ? 1.751 6.922 15.297 1 94 59 PRO B N 1
ATOM 1569 C CA . PRO B 1 59 ? 0.822 7.266 14.211 1 94 59 PRO B CA 1
ATOM 1570 C C . PRO B 1 59 ? 0.836 6.25 13.078 1 94 59 PRO B C 1
ATOM 1572 O O . PRO B 1 59 ? 1.907 5.82 12.641 1 94 59 PRO B O 1
ATOM 1575 N N . TRP B 1 60 ? -0.339 5.793 12.672 1 94.19 60 TRP B N 1
ATOM 1576 C CA . TRP B 1 60 ? -0.451 4.645 11.781 1 94.19 60 TRP B CA 1
ATOM 1577 C C . TRP B 1 60 ? -1.446 4.926 10.656 1 94.19 60 TRP B C 1
ATOM 1579 O O . TRP B 1 60 ? -2.607 5.254 10.922 1 94.19 60 TRP B O 1
ATOM 1589 N N . LEU B 1 61 ? -0.914 4.91 9.469 1 93 61 LEU B N 1
ATOM 1590 C CA . LEU B 1 61 ? -1.722 4.992 8.258 1 93 61 LEU B CA 1
ATOM 1591 C C . LEU B 1 61 ? -1.768 3.648 7.539 1 93 61 LEU B C 1
ATOM 1593 O O . LEU B 1 61 ? -0.727 3.035 7.293 1 93 61 LEU B O 1
ATOM 1597 N N . VAL B 1 62 ? -2.969 3.154 7.254 1 93.94 62 VAL B N 1
ATOM 1598 C CA . VAL B 1 62 ? -3.17 1.934 6.48 1 93.94 62 VAL B CA 1
ATOM 1599 C C . VAL B 1 62 ? -3.951 2.25 5.207 1 93.94 62 VAL B C 1
ATOM 1601 O O . VAL B 1 62 ? -4.992 2.908 5.258 1 93.94 62 VAL B O 1
ATOM 1604 N N . LEU B 1 63 ? -3.404 1.871 4.133 1 91.38 63 LEU B N 1
ATOM 1605 C CA . LEU B 1 63 ? -4.105 2.141 2.881 1 91.38 63 LEU B CA 1
ATOM 1606 C C . LEU B 1 63 ? -3.982 0.962 1.923 1 91.38 63 LEU B C 1
ATOM 1608 O O . LEU B 1 63 ? -3.021 0.194 1.997 1 91.38 63 LEU B O 1
ATOM 1612 N N . GLY B 1 64 ? -4.992 0.842 1.063 1 91.12 64 GLY B N 1
ATOM 1613 C CA . GLY B 1 64 ? -4.926 -0.198 0.049 1 91.12 6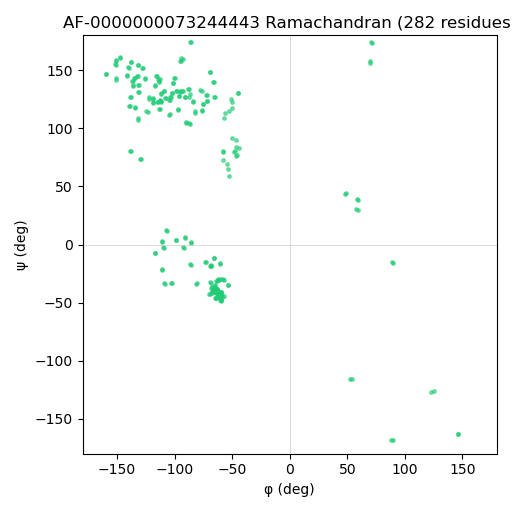4 GLY B CA 1
ATOM 1614 C C . GLY B 1 64 ? -6.281 -0.792 -0.288 1 91.12 64 GLY B C 1
ATOM 1615 O O . GLY B 1 64 ? -7.312 -0.144 -0.097 1 91.12 64 GLY B O 1
ATOM 1616 N N . ASP B 1 65 ? -6.262 -1.944 -0.918 1 90.56 65 ASP B N 1
ATOM 1617 C CA . ASP B 1 65 ? -7.449 -2.707 -1.284 1 90.56 65 ASP B CA 1
ATOM 1618 C C . ASP B 1 65 ? -7.844 -3.678 -0.172 1 90.56 65 ASP B C 1
ATOM 1620 O O . ASP B 1 65 ? -7.188 -4.703 0.027 1 90.56 65 ASP B O 1
ATOM 1624 N N . PHE B 1 66 ? -8.906 -3.314 0.539 1 94.5 66 PHE B N 1
ATOM 1625 C CA . PHE B 1 66 ? -9.344 -4.156 1.646 1 94.5 66 PHE B CA 1
ATOM 1626 C C . PHE B 1 66 ? -10.281 -5.254 1.153 1 94.5 66 PHE B C 1
ATOM 1628 O O . PHE B 1 66 ? -10.547 -6.219 1.873 1 94.5 66 PHE B O 1
ATOM 1635 N N . ASN B 1 67 ? -10.82 -5.16 0.017 1 94.12 67 ASN B N 1
ATOM 1636 C CA . ASN B 1 67 ? -11.703 -6.121 -0.631 1 94.12 67 ASN B CA 1
ATOM 1637 C C . ASN B 1 67 ? -12.938 -6.406 0.218 1 94.12 67 ASN B C 1
ATOM 1639 O O . ASN B 1 67 ? -13.414 -7.543 0.273 1 94.12 67 ASN B O 1
ATOM 1643 N N . GLU B 1 68 ? -13.336 -5.438 0.956 1 95.88 68 GLU B N 1
ATOM 1644 C CA . GLU B 1 68 ? -14.531 -5.523 1.785 1 95.88 68 GLU B CA 1
ATOM 1645 C C . GLU B 1 68 ? -15.172 -4.148 1.977 1 95.88 68 GLU B C 1
ATOM 1647 O O . GLU B 1 68 ? -14.461 -3.145 2.1 1 95.88 68 GLU B O 1
ATOM 1652 N N . VAL B 1 69 ? -16.469 -4.09 1.98 1 95.19 69 VAL B N 1
ATOM 1653 C CA . VAL B 1 69 ? -17.188 -2.852 2.256 1 95.19 69 VAL B CA 1
ATOM 1654 C C . VAL B 1 69 ? -17.562 -2.783 3.736 1 95.19 69 VAL B C 1
ATOM 1656 O O . VAL B 1 69 ? -17.609 -3.809 4.418 1 95.19 69 VAL B O 1
ATOM 1659 N N . MET B 1 70 ? -17.797 -1.593 4.191 1 94.19 70 MET B N 1
ATOM 1660 C CA . MET B 1 70 ? -18.156 -1.386 5.59 1 94.19 70 MET B CA 1
ATOM 1661 C C . MET B 1 70 ? -19.656 -1.129 5.723 1 94.19 70 MET B C 1
ATOM 1663 O O . MET B 1 70 ? -20.266 -1.454 6.75 1 94.19 70 MET B O 1
ATOM 1667 N N . LEU B 1 71 ? -20.203 -0.492 4.734 1 93.81 71 LEU B N 1
ATOM 1668 C CA . LEU B 1 71 ? -21.609 -0.088 4.754 1 93.81 71 LEU B CA 1
ATOM 1669 C C . LEU B 1 71 ? -22.312 -0.479 3.453 1 93.81 71 LEU B C 1
ATOM 1671 O O . LEU B 1 71 ? -21.656 -0.624 2.416 1 93.81 71 LEU B O 1
ATOM 1675 N N . SER B 1 72 ? -23.594 -0.659 3.539 1 93.94 72 SER B N 1
ATOM 1676 C CA . SER B 1 72 ? -24.359 -0.997 2.35 1 93.94 72 SER B CA 1
ATOM 1677 C C . SER B 1 72 ? -24.297 0.116 1.309 1 93.94 72 SER B C 1
ATOM 1679 O O . SER B 1 72 ? -24.391 -0.143 0.108 1 93.94 72 SER B O 1
ATOM 1681 N N . THR B 1 73 ? -24.141 1.39 1.723 1 92.25 73 THR B N 1
ATOM 1682 C CA . THR B 1 73 ? -24.062 2.539 0.828 1 92.25 73 THR B CA 1
ATOM 1683 C C . THR B 1 73 ? -22.797 2.48 -0.023 1 92.25 73 THR B C 1
ATOM 1685 O O . THR B 1 73 ? -22.672 3.215 -1.007 1 92.25 73 THR B O 1
ATOM 1688 N N . GLU B 1 74 ? -21.875 1.562 0.347 1 92.56 74 GLU B N 1
ATOM 1689 C CA . GLU B 1 74 ? -20.641 1.396 -0.41 1 92.56 74 GLU B CA 1
ATOM 1690 C C . GLU B 1 74 ? -20.797 0.343 -1.503 1 92.56 74 GLU B C 1
ATOM 1692 O O . GLU B 1 74 ? -19.812 -0.062 -2.131 1 92.56 74 GLU B O 1
ATOM 1697 N N . CYS B 1 75 ? -22 -0.113 -1.631 1 91.75 75 CYS B N 1
ATOM 1698 C CA . CYS B 1 75 ? -22.344 -1.112 -2.637 1 91.75 75 CYS B CA 1
ATOM 1699 C C . CYS B 1 75 ? -23.438 -0.605 -3.561 1 91.75 75 CYS B C 1
ATOM 1701 O O . CYS B 1 75 ? -24.391 0.033 -3.107 1 91.75 75 CYS B O 1
ATOM 1703 N N . ARG B 1 76 ? -23.062 -0.688 -4.809 1 89.12 76 ARG B N 1
ATOM 1704 C CA . ARG B 1 76 ? -24.125 -0.534 -5.793 1 89.12 76 ARG B CA 1
ATOM 1705 C C . ARG B 1 76 ? -24.375 -1.837 -6.547 1 89.12 76 ARG B C 1
ATOM 1707 O O . ARG B 1 76 ? -23.484 -2.332 -7.242 1 89.12 76 ARG B O 1
ATOM 1714 N N . GLY B 1 77 ? -25.484 -2.281 -6.367 1 83.19 77 GLY B N 1
ATOM 1715 C CA . GLY B 1 77 ? -25.766 -3.576 -6.969 1 83.19 77 GLY B CA 1
ATOM 1716 C C . GLY B 1 77 ? -25.016 -4.719 -6.301 1 83.19 77 GLY B C 1
ATOM 1717 O O . GLY B 1 77 ? -24.156 -4.488 -5.449 1 83.19 77 GLY B O 1
ATOM 1718 N N . GLY B 1 78 ? -25.453 -5.926 -6.418 1 80.69 78 GLY B N 1
ATOM 1719 C CA . GLY B 1 78 ? -24.797 -7.113 -5.883 1 80.69 78 GLY B CA 1
ATOM 1720 C C . GLY B 1 78 ? -25.203 -7.426 -4.457 1 80.69 78 GLY B C 1
ATOM 1721 O O . GLY B 1 78 ? -26.125 -6.812 -3.92 1 80.69 78 GLY B O 1
ATOM 1722 N N . ARG B 1 79 ? -24.438 -8.32 -3.932 1 85.06 79 ARG B N 1
ATOM 1723 C CA . ARG B 1 79 ? -24.781 -8.789 -2.592 1 85.06 79 ARG B CA 1
ATOM 1724 C C . ARG B 1 79 ? -24 -8.023 -1.53 1 85.06 79 ARG B C 1
ATOM 1726 O O . ARG B 1 79 ? -22.812 -7.723 -1.721 1 85.06 79 ARG B O 1
ATOM 1733 N N . PHE B 1 80 ? -24.672 -7.547 -0.519 1 93 80 PHE B N 1
ATOM 1734 C CA . PHE B 1 80 ? -24.094 -6.984 0.692 1 93 80 PHE B CA 1
ATOM 1735 C C . PHE B 1 80 ? -24.219 -7.957 1.857 1 93 80 PHE B C 1
ATOM 1737 O O . PHE B 1 80 ? -25.312 -8.438 2.156 1 93 80 PHE B O 1
ATOM 1744 N N . SER B 1 81 ? -23.125 -8.281 2.455 1 95.69 81 SER B N 1
ATOM 1745 C CA . SER B 1 81 ? -23.109 -9.156 3.621 1 95.69 81 SER B CA 1
ATOM 1746 C C . SER B 1 81 ? -22.875 -8.367 4.902 1 95.69 81 SER B C 1
ATOM 1748 O O . SER B 1 81 ? -21.766 -7.898 5.156 1 95.69 81 SER B O 1
ATOM 1750 N N . MET B 1 82 ? -23.891 -8.328 5.695 1 95.75 82 MET B N 1
ATOM 1751 C CA . MET B 1 82 ? -23.781 -7.633 6.973 1 95.75 82 MET B CA 1
ATOM 1752 C C . MET B 1 82 ? -22.75 -8.297 7.867 1 95.75 82 MET B C 1
ATOM 1754 O O . MET B 1 82 ? -22 -7.621 8.578 1 95.75 82 MET B O 1
ATOM 1758 N N . ALA B 1 83 ? -22.719 -9.578 7.812 1 96.56 83 ALA B N 1
ATOM 1759 C CA . ALA B 1 83 ? -21.781 -10.328 8.641 1 96.56 83 ALA B CA 1
ATOM 1760 C C . ALA B 1 83 ? -20.344 -9.977 8.289 1 96.56 83 ALA B C 1
ATOM 1762 O O . ALA B 1 83 ? -19.516 -9.734 9.18 1 96.56 83 ALA B O 1
ATOM 1763 N N . ARG B 1 84 ? -20.047 -9.922 7.066 1 96.12 84 ARG B N 1
ATOM 1764 C CA . ARG B 1 84 ? -18.688 -9.602 6.621 1 96.12 84 ARG B CA 1
ATOM 1765 C C . ARG B 1 84 ? -18.344 -8.148 6.918 1 96.12 84 ARG B C 1
ATOM 1767 O O . ARG B 1 84 ? -17.25 -7.855 7.391 1 96.12 84 ARG B O 1
ATOM 1774 N N . ALA B 1 85 ? -19.297 -7.273 6.656 1 96.94 85 AL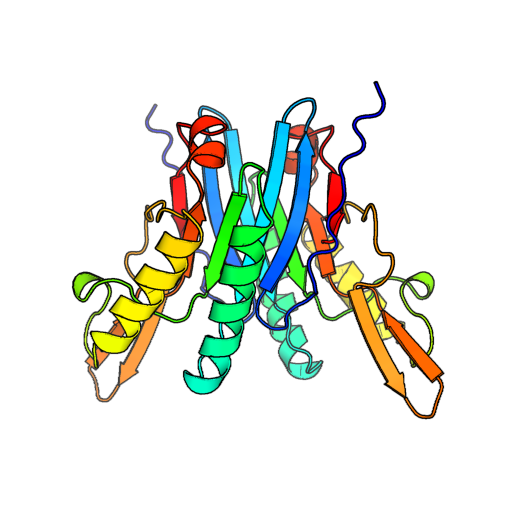A B N 1
ATOM 1775 C CA . ALA B 1 85 ? -19.094 -5.852 6.93 1 96.94 85 ALA B CA 1
ATOM 1776 C C . ALA B 1 85 ? -18.844 -5.613 8.414 1 96.94 85 ALA B C 1
ATOM 1778 O O . ALA B 1 85 ? -17.938 -4.855 8.789 1 96.94 85 ALA B O 1
ATOM 1779 N N . SER B 1 86 ? -19.594 -6.277 9.242 1 97.44 86 SER B N 1
ATOM 1780 C CA . SER B 1 86 ? -19.453 -6.137 10.688 1 97.44 86 SER B CA 1
ATOM 1781 C C . SER B 1 86 ? -18.078 -6.637 11.148 1 97.44 86 SER B C 1
ATOM 1783 O O . SER B 1 86 ? -17.453 -6.023 12.008 1 97.44 86 SER B O 1
ATOM 1785 N N . GLN B 1 87 ? -17.672 -7.684 10.609 1 97.25 87 GLN B N 1
ATOM 1786 C CA . GLN B 1 87 ? -16.359 -8.219 10.953 1 97.25 87 GLN B CA 1
ATOM 1787 C C . GLN B 1 87 ? -15.242 -7.258 10.555 1 97.25 87 GLN B C 1
ATOM 1789 O O . GLN B 1 87 ? -14.312 -7.031 11.32 1 97.25 87 GLN B O 1
ATOM 1794 N N . PHE B 1 88 ? -15.359 -6.773 9.406 1 97.69 88 PHE B N 1
ATOM 1795 C CA . PHE B 1 88 ? -14.375 -5.809 8.93 1 97.69 88 PHE B CA 1
ATOM 1796 C C . PHE B 1 88 ? -14.32 -4.59 9.844 1 97.69 88 PHE B C 1
ATOM 1798 O O . PHE B 1 88 ? -13.242 -4.16 10.25 1 97.69 88 PHE B O 1
ATOM 1805 N N . LEU B 1 89 ? -15.43 -4.109 10.195 1 97.44 89 LEU B N 1
ATOM 1806 C CA . LEU B 1 89 ? -15.508 -2.969 11.102 1 97.44 89 LEU B CA 1
ATOM 1807 C C . LEU B 1 89 ? -14.898 -3.303 12.461 1 97.44 89 LEU B C 1
ATOM 1809 O O . LEU B 1 89 ? -14.219 -2.467 13.062 1 97.44 89 LEU B O 1
ATOM 1813 N N . GLU B 1 90 ? -15.172 -4.477 12.883 1 97.69 90 GLU B N 1
ATOM 1814 C CA . GLU B 1 90 ? -14.609 -4.914 14.156 1 97.69 90 GLU B CA 1
ATOM 1815 C C . GLU B 1 90 ? -13.086 -4.938 14.102 1 97.69 90 GLU B C 1
ATOM 1817 O O . GLU B 1 90 ? -12.422 -4.551 15.062 1 97.69 90 GLU B O 1
ATOM 1822 N N . VAL B 1 91 ? -12.555 -5.387 13.023 1 97.81 91 VAL B N 1
ATOM 1823 C CA . VAL B 1 91 ? -11.109 -5.426 12.844 1 97.81 91 VAL B CA 1
ATOM 1824 C C . VAL B 1 91 ? -10.539 -4.012 12.938 1 97.81 91 VAL B C 1
ATOM 1826 O O . VAL B 1 91 ? -9.562 -3.775 13.648 1 97.81 91 VAL B O 1
ATOM 1829 N N . LEU B 1 92 ? -11.141 -3.061 12.242 1 97.81 92 LEU B N 1
ATOM 1830 C CA . LEU B 1 92 ? -10.672 -1.679 12.258 1 97.81 92 LEU B CA 1
ATOM 1831 C C . LEU B 1 92 ? -10.781 -1.084 13.656 1 97.81 92 LEU B C 1
ATOM 1833 O O . LEU B 1 92 ? -9.867 -0.395 14.117 1 97.81 92 LEU B O 1
ATOM 1837 N N . ASN B 1 93 ? -11.859 -1.395 14.312 1 97.5 93 ASN B N 1
ATOM 1838 C CA . ASN B 1 93 ? -12.055 -0.904 15.672 1 97.5 93 ASN B CA 1
ATOM 1839 C C . ASN B 1 93 ? -11 -1.462 16.625 1 97.5 93 ASN B C 1
ATOM 1841 O O . ASN B 1 93 ? -10.438 -0.726 17.438 1 97.5 93 ASN B O 1
ATOM 1845 N N . ASP B 1 94 ? -10.781 -2.729 16.516 1 97.31 94 ASP B N 1
ATOM 1846 C CA . ASP B 1 94 ? -9.773 -3.375 17.359 1 97.31 94 ASP B CA 1
ATOM 1847 C C . ASP B 1 94 ? -8.406 -2.727 17.156 1 97.31 94 ASP B C 1
ATOM 1849 O O . ASP B 1 94 ? -7.594 -2.688 18.094 1 97.31 94 ASP B O 1
ATOM 1853 N N . CYS B 1 95 ? -8.172 -2.229 16 1 97.06 95 CYS B N 1
ATOM 1854 C CA . CYS B 1 95 ? -6.895 -1.607 15.656 1 97.06 95 CYS B CA 1
ATOM 1855 C C . CYS B 1 95 ? -6.93 -0.107 15.922 1 97.06 95 CYS B C 1
ATOM 1857 O O . CYS B 1 95 ? -5.953 0.597 15.656 1 97.06 95 CYS B O 1
ATOM 1859 N N . ASN B 1 96 ? -8.055 0.414 16.344 1 97.56 96 ASN B N 1
ATOM 1860 C CA . ASN B 1 96 ? -8.273 1.84 16.562 1 97.56 96 ASN B CA 1
ATOM 1861 C C . ASN B 1 96 ? -8.062 2.643 15.289 1 97.56 96 ASN B C 1
ATOM 1863 O O . ASN B 1 96 ? -7.41 3.689 15.312 1 97.56 96 ASN B O 1
ATOM 1867 N N . LEU B 1 97 ? -8.492 2.059 14.242 1 97.56 97 LEU B N 1
ATOM 1868 C CA . LEU B 1 97 ? -8.367 2.717 12.945 1 97.56 97 LEU B CA 1
ATOM 1869 C C . LEU B 1 97 ? -9.695 3.33 12.516 1 97.56 97 LEU B C 1
ATOM 1871 O O . LEU B 1 97 ? -10.75 2.727 12.711 1 97.56 97 LEU B O 1
ATOM 1875 N N . LEU B 1 98 ? -9.555 4.512 11.961 1 95.56 98 LEU B N 1
ATOM 1876 C CA . LEU B 1 98 ? -10.719 5.25 11.484 1 95.56 98 LEU B CA 1
ATOM 1877 C C . LEU B 1 98 ? -10.641 5.457 9.977 1 95.56 98 LEU B C 1
ATOM 1879 O O . LEU B 1 98 ? -9.57 5.742 9.43 1 95.56 98 LEU B O 1
ATOM 1883 N N . ASP B 1 99 ? -11.742 5.254 9.352 1 93.44 99 ASP B N 1
ATOM 1884 C CA . ASP B 1 99 ? -11.844 5.508 7.922 1 93.44 99 ASP B CA 1
ATOM 1885 C C . ASP B 1 99 ? -11.664 6.992 7.609 1 93.44 99 ASP B C 1
ATOM 1887 O O . ASP B 1 99 ? -12.344 7.84 8.195 1 93.44 99 ASP B O 1
ATOM 1891 N N . MET B 1 100 ? -10.773 7.297 6.723 1 88.69 100 MET B N 1
ATOM 1892 C CA . MET B 1 100 ? -10.461 8.688 6.402 1 88.69 100 MET B CA 1
ATOM 1893 C C . MET B 1 100 ? -11.414 9.234 5.348 1 88.69 100 MET B C 1
ATOM 1895 O O . MET B 1 100 ? -11.367 10.414 5.008 1 88.69 100 MET B O 1
ATOM 1899 N N . GLY B 1 101 ? -12.266 8.406 5.02 1 80.19 101 GLY B N 1
ATOM 1900 C CA . GLY B 1 101 ? -13.18 8.82 3.967 1 80.19 101 GLY B CA 1
ATOM 1901 C C . GLY B 1 101 ? -12.516 8.914 2.605 1 80.19 101 GLY B C 1
ATOM 1902 O O . GLY B 1 101 ? -11.438 8.352 2.395 1 80.19 101 GLY B O 1
ATOM 1903 N N . ALA B 1 102 ? -13.172 9.148 1.591 1 71.62 102 ALA B N 1
ATOM 1904 C CA . ALA B 1 102 ? -12.602 9.344 0.262 1 71.62 102 ALA B CA 1
ATOM 1905 C C . ALA B 1 102 ? -13.312 10.477 -0.475 1 71.62 102 ALA B C 1
ATOM 1907 O O . ALA B 1 102 ? -14.539 10.594 -0.412 1 71.62 102 ALA B O 1
ATOM 1908 N N . LYS B 1 103 ? -12.344 11.398 -0.714 1 68.44 103 LYS B N 1
ATOM 1909 C CA . LYS B 1 103 ? -12.828 12.391 -1.665 1 68.44 103 LYS B CA 1
ATOM 1910 C C . LYS B 1 103 ? -12.602 11.938 -3.104 1 68.44 103 LYS B C 1
ATOM 1912 O O . LYS B 1 103 ? -11.648 11.203 -3.385 1 68.44 103 LYS B O 1
ATOM 1917 N N . GLY B 1 104 ? -13.688 11.977 -4.004 1 67.81 104 GLY B N 1
ATOM 1918 C CA . GLY B 1 104 ? -13.57 11.523 -5.383 1 67.81 104 GLY B CA 1
ATOM 1919 C C . GLY B 1 104 ? -14.562 10.43 -5.738 1 67.81 104 GLY B C 1
ATOM 1920 O O . GLY B 1 104 ? -15.758 10.562 -5.477 1 67.81 104 GLY B O 1
ATOM 1921 N N . LEU B 1 105 ? -13.812 9.297 -6.297 1 68.5 105 LEU B N 1
ATOM 1922 C CA . LEU B 1 105 ? -14.695 8.227 -6.754 1 68.5 105 LEU B CA 1
ATOM 1923 C C . LEU B 1 105 ? -15.328 7.5 -5.57 1 68.5 105 LEU B C 1
ATOM 1925 O O . LEU B 1 105 ? -14.633 7.125 -4.625 1 68.5 105 LEU B O 1
ATOM 1929 N N . ARG B 1 106 ? -16.547 7.41 -5.66 1 74.62 106 ARG B N 1
ATOM 1930 C CA . ARG B 1 106 ? -17.312 6.75 -4.609 1 74.62 106 ARG B CA 1
ATOM 1931 C C . ARG B 1 106 ? -17.031 5.25 -4.586 1 74.62 106 ARG B C 1
ATOM 1933 O O . ARG B 1 106 ? -16.969 4.641 -3.516 1 74.62 106 ARG B O 1
ATOM 1940 N N . PHE B 1 107 ? -16.891 4.754 -5.832 1 82.19 107 PHE B N 1
ATOM 1941 C CA . PHE B 1 107 ? -16.625 3.324 -5.977 1 82.19 107 PHE B CA 1
ATOM 1942 C C . PHE B 1 107 ? -15.258 3.08 -6.594 1 82.19 107 PHE B C 1
ATOM 1944 O O . PHE B 1 107 ? -14.766 3.9 -7.371 1 82.19 107 PHE B O 1
ATOM 1951 N N . THR B 1 108 ? -14.664 2.023 -6.133 1 82.06 108 THR B N 1
ATOM 1952 C CA . THR B 1 108 ? -13.32 1.752 -6.617 1 82.06 108 THR B CA 1
ATOM 1953 C C . THR B 1 108 ? -13.273 0.436 -7.391 1 82.06 108 THR B C 1
ATOM 1955 O O . THR B 1 108 ? -12.258 0.089 -7.984 1 82.06 108 THR B O 1
ATOM 1958 N N . TRP B 1 109 ? -14.367 -0.315 -7.387 1 83.25 109 TRP B N 1
ATOM 1959 C CA . TRP B 1 109 ? -14.508 -1.573 -8.109 1 83.25 109 TRP B CA 1
ATOM 1960 C C . TRP B 1 109 ? -15.805 -1.604 -8.914 1 83.25 109 TRP B C 1
ATOM 1962 O O . TRP B 1 109 ? -16.859 -1.188 -8.414 1 83.25 109 TRP B O 1
ATOM 1972 N N . TYR B 1 110 ? -15.703 -1.975 -10.141 1 83.06 110 TYR B N 1
ATOM 1973 C CA . TYR B 1 110 ? -16.859 -2.088 -11.016 1 83.06 110 TYR B CA 1
ATOM 1974 C C . TYR B 1 110 ? -16.859 -3.422 -11.758 1 83.06 110 TYR B C 1
ATOM 1976 O O . TYR B 1 110 ? -15.797 -3.912 -12.164 1 83.06 110 TYR B O 1
ATOM 1984 N N . ARG B 1 111 ? -18.047 -3.977 -11.797 1 81.62 111 ARG B N 1
ATOM 1985 C CA . ARG B 1 111 ? -18.219 -5.184 -12.594 1 81.62 111 ARG B CA 1
ATOM 1986 C C . ARG B 1 111 ? -19.547 -5.141 -13.367 1 81.62 111 ARG B C 1
ATOM 1988 O O . ARG B 1 111 ? -20.578 -4.777 -12.805 1 81.62 111 ARG B O 1
ATOM 1995 N N . ASN B 1 112 ? -19.375 -5.355 -14.609 1 83 112 ASN B N 1
ATOM 1996 C CA . ASN B 1 112 ? -20.578 -5.488 -15.414 1 83 112 ASN B CA 1
ATOM 1997 C C . ASN B 1 112 ? -21.156 -6.898 -15.336 1 83 112 ASN B C 1
ATOM 1999 O O . ASN B 1 112 ? -20.453 -7.879 -15.594 1 83 112 ASN B O 1
ATOM 2003 N N . HIS B 1 113 ? -22.266 -6.996 -14.797 1 75.88 113 HIS B N 1
ATOM 2004 C CA . HIS B 1 113 ? -22.922 -8.289 -14.688 1 75.88 113 HIS B CA 1
ATOM 2005 C C . HIS B 1 113 ? -24.328 -8.25 -15.305 1 75.88 113 HIS B C 1
ATOM 2007 O O . HIS B 1 113 ? -25.25 -7.715 -14.695 1 75.88 113 HIS B O 1
ATOM 2013 N N . ARG B 1 114 ? -24.531 -8.992 -16.359 1 83 114 ARG B N 1
ATOM 2014 C CA . ARG B 1 114 ? -25.828 -9.156 -17.031 1 83 114 ARG B CA 1
ATOM 2015 C C . ARG B 1 114 ? -26.5 -7.805 -17.266 1 83 114 ARG B C 1
ATOM 2017 O O . ARG B 1 114 ? -27.672 -7.625 -16.922 1 83 114 ARG B O 1
ATOM 2024 N N . GLY B 1 115 ? -25.766 -6.855 -17.703 1 81.81 115 GLY B N 1
ATOM 2025 C CA . GLY B 1 115 ? -26.328 -5.562 -18.062 1 81.81 115 GLY B CA 1
ATOM 2026 C C . GLY B 1 115 ? -26.359 -4.586 -16.906 1 81.81 115 GLY B C 1
ATOM 2027 O O . GLY B 1 115 ? -26.719 -3.418 -17.078 1 81.81 115 GLY B O 1
ATOM 2028 N N . SER B 1 116 ? -26.203 -5.152 -15.75 1 84.56 116 SER B N 1
ATOM 2029 C CA . SER B 1 116 ? -26.156 -4.277 -14.578 1 84.56 116 SER B CA 1
ATOM 2030 C C . SER B 1 116 ? -24.719 -4.035 -14.133 1 84.56 116 SER B C 1
ATOM 2032 O O . SER B 1 116 ? -23.859 -4.91 -14.273 1 84.56 116 SER B O 1
ATOM 2034 N N . VAL B 1 117 ? -24.516 -2.82 -13.688 1 85.88 117 VAL B N 1
ATOM 2035 C CA . VAL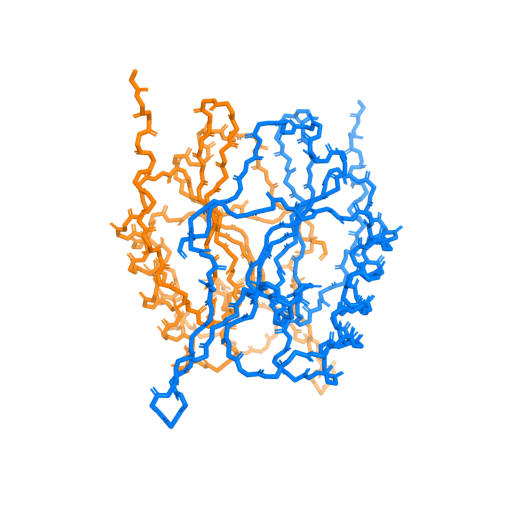 B 1 117 ? -23.172 -2.484 -13.203 1 85.88 117 VAL B CA 1
ATOM 2036 C C . VAL B 1 117 ? -23.125 -2.621 -11.68 1 85.88 117 VAL B C 1
ATOM 2038 O O . VAL B 1 117 ? -23.906 -1.979 -10.969 1 85.88 117 VAL B O 1
ATOM 2041 N N . LEU B 1 118 ? -22.297 -3.547 -11.281 1 90.25 118 LEU B N 1
ATOM 2042 C CA . LEU B 1 118 ? -22 -3.658 -9.859 1 90.25 118 LEU B CA 1
ATOM 2043 C C . LEU B 1 118 ? -20.828 -2.766 -9.477 1 90.25 118 LEU B C 1
ATOM 2045 O O . LEU B 1 118 ? -19.859 -2.656 -10.227 1 90.25 118 LEU B O 1
ATOM 2049 N N . ALA B 1 119 ? -21.031 -2.031 -8.367 1 90.62 119 ALA B N 1
ATOM 2050 C CA . ALA B 1 119 ? -19.953 -1.169 -7.91 1 90.62 119 ALA B CA 1
ATOM 2051 C C . ALA B 1 119 ? -19.766 -1.267 -6.398 1 90.62 119 ALA B C 1
ATOM 2053 O O . ALA B 1 119 ? -20.75 -1.406 -5.656 1 90.62 119 ALA B O 1
ATOM 2054 N N . LYS B 1 120 ? -18.516 -1.262 -5.918 1 92.06 120 LYS B N 1
ATOM 2055 C CA . LYS B 1 120 ? -18.188 -1.309 -4.492 1 92.06 120 LYS B CA 1
ATOM 2056 C C . LYS B 1 120 ? -17 -0.417 -4.172 1 92.06 120 LYS B C 1
ATOM 2058 O O . LYS B 1 120 ? -16.094 -0.259 -5 1 92.06 120 LYS B O 1
ATOM 2063 N N . ARG B 1 121 ? -17.031 0.189 -3.006 1 90.81 121 ARG B N 1
ATOM 2064 C CA . ARG B 1 121 ? -15.844 0.846 -2.471 1 90.81 121 ARG B CA 1
ATOM 2065 C C . ARG B 1 121 ? -14.977 -0.141 -1.698 1 90.81 121 ARG B C 1
ATOM 2067 O O . ARG B 1 121 ? -15.258 -0.443 -0.536 1 90.81 121 ARG B O 1
ATOM 2074 N N . LEU B 1 122 ? -13.852 -0.544 -2.385 1 91.5 122 LEU B N 1
ATOM 2075 C CA . LEU B 1 122 ? -13.016 -1.581 -1.793 1 91.5 122 LEU B CA 1
ATOM 2076 C C . LEU B 1 122 ? -11.672 -1.007 -1.351 1 91.5 122 LEU B C 1
ATOM 2078 O O . LEU B 1 122 ? -10.977 -1.607 -0.527 1 91.5 122 LEU B O 1
ATOM 2082 N N . ASP B 1 123 ? -11.258 0.134 -1.931 1 88.56 123 ASP B N 1
ATOM 2083 C CA . ASP B 1 123 ? -10.023 0.832 -1.583 1 88.56 123 ASP B CA 1
ATOM 2084 C C . ASP B 1 123 ? -10.273 1.892 -0.513 1 88.56 123 ASP B C 1
ATOM 2086 O O . ASP B 1 123 ? -11.25 2.643 -0.592 1 88.56 123 ASP B O 1
ATOM 2090 N N . ARG B 1 124 ? -9.422 1.868 0.488 1 90.69 124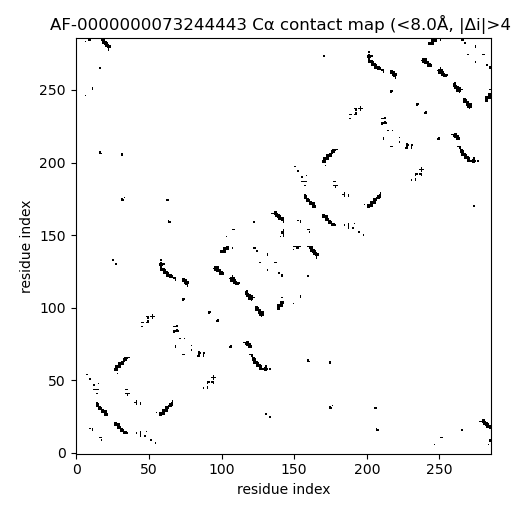 ARG B N 1
ATOM 2091 C CA . ARG B 1 124 ? -9.609 2.854 1.547 1 90.69 124 ARG B CA 1
ATOM 2092 C C . ARG B 1 124 ? -8.289 3.203 2.219 1 90.69 124 ARG B C 1
ATOM 2094 O O . ARG B 1 124 ? -7.312 2.459 2.102 1 90.69 124 ARG B O 1
ATOM 2101 N N . ALA B 1 125 ? -8.328 4.355 2.754 1 91 125 ALA B N 1
ATOM 2102 C CA . ALA B 1 125 ? -7.316 4.746 3.73 1 91 125 ALA B CA 1
ATOM 2103 C C . ALA B 1 125 ? -7.918 4.887 5.125 1 91 125 ALA B C 1
ATOM 2105 O O . ALA B 1 125 ? -8.977 5.496 5.289 1 91 125 ALA B O 1
ATOM 2106 N N . VAL B 1 126 ? -7.273 4.27 6.055 1 94.44 126 VAL B N 1
ATOM 2107 C CA . VAL B 1 126 ? -7.672 4.359 7.453 1 94.44 126 VAL B CA 1
ATOM 2108 C C . VAL B 1 126 ? -6.469 4.75 8.312 1 94.44 126 VAL B C 1
ATOM 2110 O O . VAL B 1 126 ? -5.324 4.52 7.922 1 94.44 126 VAL B O 1
ATOM 2113 N N . CYS B 1 127 ? -6.773 5.398 9.406 1 95.5 127 CYS B N 1
ATOM 2114 C CA . CYS B 1 127 ? -5.664 5.816 10.258 1 95.5 127 CYS B CA 1
ATOM 2115 C C . CYS B 1 127 ? -6.094 5.887 11.719 1 95.5 127 CYS B C 1
ATOM 2117 O O . CYS B 1 127 ? -7.289 5.895 12.023 1 95.5 127 CYS B O 1
ATOM 2119 N N . ASN B 1 128 ? -5.094 5.816 12.602 1 96.94 128 ASN B N 1
ATOM 2120 C CA . ASN B 1 128 ? -5.422 5.992 14.008 1 96.94 128 ASN B CA 1
ATOM 2121 C C . ASN B 1 128 ? -5.422 7.465 14.406 1 96.94 128 ASN B C 1
ATOM 2123 O O . ASN B 1 128 ? -5.047 8.328 13.609 1 96.94 128 ASN B O 1
ATOM 2127 N N . VAL B 1 129 ? -5.824 7.707 15.641 1 95.62 129 VAL B N 1
ATOM 2128 C CA . VAL B 1 129 ? -6.008 9.07 16.141 1 95.62 129 VAL B CA 1
ATOM 2129 C C . VAL B 1 129 ? -4.668 9.797 16.141 1 95.62 129 VAL B C 1
ATOM 2131 O O . VAL B 1 129 ? -4.598 10.992 15.844 1 95.62 129 VAL B O 1
ATOM 2134 N N . ALA B 1 130 ? -3.664 9.094 16.484 1 95.38 130 ALA B N 1
ATOM 2135 C CA . ALA B 1 130 ? -2.34 9.703 16.531 1 95.38 130 ALA B CA 1
ATOM 2136 C C . ALA B 1 130 ? -1.921 10.227 15.164 1 95.38 130 ALA B C 1
ATOM 2138 O O . ALA B 1 130 ? -1.358 11.32 15.047 1 95.38 130 ALA B O 1
ATOM 2139 N N . TRP B 1 131 ? -2.207 9.445 14.172 1 93.62 131 TRP B N 1
ATOM 2140 C CA . TRP B 1 131 ? -1.873 9.875 12.82 1 93.62 131 TRP B CA 1
ATOM 2141 C C . TRP B 1 131 ? -2.729 11.07 12.406 1 93.62 131 TRP B C 1
ATOM 2143 O O . TRP B 1 131 ? -2.23 12.016 11.781 1 93.62 131 TRP B O 1
ATOM 2153 N N . GLN B 1 132 ? -3.975 11.047 12.727 1 91.19 132 GLN B N 1
ATOM 2154 C CA . GLN B 1 132 ? -4.863 12.164 12.422 1 91.19 132 GLN B CA 1
ATOM 2155 C C . GLN B 1 132 ? -4.383 13.445 13.094 1 91.19 132 GLN B C 1
ATOM 2157 O O . GLN B 1 132 ? -4.473 14.531 12.508 1 91.19 132 GLN B O 1
ATOM 2162 N N . ALA B 1 133 ? -3.938 13.328 14.289 1 92 133 ALA B N 1
ATOM 2163 C CA . ALA B 1 133 ? -3.434 14.477 15.031 1 92 133 ALA B CA 1
ATOM 2164 C C . ALA B 1 133 ? -2.156 15.023 14.391 1 92 133 ALA B C 1
ATOM 2166 O O . ALA B 1 133 ? -1.93 16.234 14.375 1 92 133 ALA B O 1
ATOM 2167 N N . MET B 1 134 ? -1.361 14.148 13.945 1 88.5 134 MET B N 1
ATOM 2168 C CA . MET B 1 134 ? -0.109 14.531 13.305 1 88.5 134 MET B CA 1
ATOM 2169 C C . MET B 1 134 ? -0.374 15.219 11.969 1 88.5 134 MET B C 1
ATOM 2171 O O . MET B 1 134 ? 0.352 16.141 11.586 1 88.5 134 MET B O 1
ATOM 2175 N N . PHE B 1 135 ? -1.449 14.758 11.328 1 85.62 135 PHE B N 1
ATOM 2176 C CA . PHE B 1 135 ? -1.842 15.312 10.039 1 85.62 135 PHE B CA 1
ATOM 2177 C C . PHE B 1 135 ? -3.314 15.703 10.047 1 85.62 135 PHE B C 1
ATOM 2179 O O . PHE B 1 135 ? -4.117 15.125 9.312 1 85.62 135 PHE B O 1
ATOM 2186 N N . PRO B 1 136 ? -3.688 16.797 10.734 1 83.69 136 PRO B N 1
ATOM 2187 C CA . PRO B 1 136 ? -5.09 17.109 11 1 83.69 136 PRO B CA 1
ATOM 2188 C C . PRO B 1 136 ? -5.855 17.5 9.742 1 83.69 136 PRO B C 1
ATOM 2190 O O . PRO B 1 136 ? -7.086 17.391 9.695 1 83.69 136 PRO B O 1
ATOM 2193 N N . GLU B 1 137 ? -5.219 17.875 8.703 1 79.88 137 GLU B N 1
ATOM 2194 C CA . GLU B 1 137 ? -5.91 18.312 7.496 1 79.88 137 GLU B CA 1
ATOM 2195 C C . GLU B 1 137 ? -5.809 17.266 6.391 1 79.88 137 GLU B C 1
ATOM 2197 O O . GLU B 1 137 ? -6.176 17.531 5.246 1 79.88 137 GLU B O 1
ATOM 2202 N N . ALA B 1 138 ? -5.34 16.094 6.793 1 78.44 138 ALA B N 1
ATOM 2203 C CA . ALA B 1 138 ? -5.109 15.07 5.766 1 78.44 138 ALA B CA 1
ATOM 2204 C C . ALA B 1 138 ? -6.422 14.438 5.32 1 78.44 138 ALA B C 1
ATOM 2206 O O . ALA B 1 138 ? -7.309 14.188 6.141 1 78.44 138 ALA B O 1
ATOM 2207 N N . TYR B 1 139 ? -6.598 14.336 4.059 1 78.69 139 TYR B N 1
ATOM 2208 C CA . TYR B 1 139 ? -7.652 13.516 3.475 1 78.69 139 TYR B CA 1
ATOM 2209 C C . TYR B 1 139 ? -7.141 12.742 2.268 1 78.69 139 TYR B C 1
ATOM 2211 O O . TYR B 1 139 ? -6.07 13.047 1.735 1 78.69 139 TYR B O 1
ATOM 2219 N N . VAL B 1 140 ? -7.91 11.602 2.002 1 75.56 140 VAL B N 1
ATOM 2220 C CA . VAL B 1 140 ? -7.473 10.711 0.929 1 75.56 140 VAL B CA 1
ATOM 2221 C C . VAL B 1 140 ? -8.438 10.82 -0.254 1 75.56 140 VAL B C 1
ATOM 2223 O O . VAL B 1 140 ? -9.648 10.891 -0.069 1 75.56 140 VAL B O 1
ATOM 2226 N N . GLU B 1 141 ? -7.84 10.977 -1.383 1 73 141 GLU B N 1
ATOM 2227 C CA . GLU B 1 141 ? -8.586 10.898 -2.635 1 73 141 GLU B CA 1
ATOM 2228 C C . GLU B 1 141 ? -8.188 9.664 -3.436 1 73 141 GLU B C 1
ATOM 2230 O O . GLU B 1 141 ? -6.996 9.398 -3.631 1 73 141 GLU B O 1
ATOM 2235 N N . ASN B 1 142 ? -9.195 8.844 -3.723 1 68.56 142 ASN B N 1
ATOM 2236 C CA . ASN B 1 142 ? -8.914 7.699 -4.582 1 68.56 142 ASN B CA 1
ATOM 2237 C C . ASN B 1 142 ? -8.68 8.125 -6.027 1 68.56 142 ASN B C 1
ATOM 2239 O O . ASN B 1 142 ? -9.391 8.984 -6.547 1 68.56 142 ASN B O 1
ATOM 2243 N N . LEU B 1 143 ? -7.477 7.688 -6.457 1 63.81 143 LEU B N 1
ATOM 2244 C CA . LEU B 1 143 ? -7.152 8.008 -7.844 1 63.81 143 LEU B CA 1
ATOM 2245 C C . LEU B 1 143 ? -7.543 6.855 -8.766 1 63.81 143 LEU B C 1
ATOM 2247 O O . LEU B 1 143 ? -7.5 5.691 -8.367 1 63.81 143 LEU B O 1
#

Organism: Cajanus cajan (NCBI:txid3821)

InterPro domains:
  IPR005135 Endonuclease/exonuclease/phosphatase [PF03372] (22-131)
  IPR036691 Endonuclease/exonuclease/phosphatase superfamily [G3DSA:3.60.10.10] (1-142)
  IPR036691 Endonuclease/exonuclease/phosphatase superfamily [SSF56219] (10-141)

Sequence (286 aa):
MSCSATTSEFASHPQAISFTVVEGNKSWVCTAVYASPRVDLRQQGWAHLQELGGRVTMPWLVLGDFNEVMLSTECRGGRFSMARASQFLEVLNDCNLLDMGAKGLRFTWYRNHRGSVLAKRLDRAVCNVAWQAMFPEAYVENLMSCSATTSEFASHPQAISFTVVEGNKSWVCTAVYASPRVDLRQQGWAHLQELGGRVTMPWLVLGDFNEVMLSTECRGGRFSMARASQFLEVLNDCNLLDMGAKGLRFTWYRNHRGSVLAKRLDRAVCNVAWQAMFPEAYVENL

pLDDT: mean 84.74, std 16.87, range [20.03, 97.88]